Protein AF-A0A4V5SGZ1-F1 (afdb_monomer_lite)

pLDDT: mean 94.09, std 4.44, range [68.0, 98.25]

Organism: NCBI:txid1890302

Radius of gyration: 19.14 Å; chains: 1; bounding box: 45×40×47 Å

Sequence (211 aa):
MLDFKQLDACLKDKRFIDGLQEINNEISYIKEKNTLSYLKNWLASVPSHKEFDILIRLTDEGLMHQYSSFLIRYAYKKFPNMRTLSLYCDELIDERKILEVEQLLKDSLEEVSKEEIEADLLAKTYFTLVRCLLEMKRNEEALIYMQKAEEYSSRAVFDKWGYVYMHTGEWEKAEEQFIAGMQHKDCEELSTYLLSQLYANQGEQKRALQL

Structure (mmCIF, N/CA/C/O backbone):
data_AF-A0A4V5SGZ1-F1
#
_entry.id   AF-A0A4V5SGZ1-F1
#
loop_
_atom_site.group_PDB
_atom_site.id
_atom_site.type_symbol
_atom_site.label_atom_id
_atom_site.label_alt_id
_atom_site.label_comp_id
_atom_site.label_asym_id
_atom_site.label_entity_id
_atom_site.label_seq_id
_atom_site.pdbx_PDB_ins_code
_atom_site.Cartn_x
_atom_site.Cartn_y
_atom_site.Cartn_z
_atom_site.occupancy
_atom_site.B_iso_or_equiv
_atom_site.auth_seq_id
_atom_site.auth_comp_id
_atom_site.auth_asym_id
_atom_site.auth_atom_id
_atom_site.pdbx_PDB_model_num
ATOM 1 N N . MET A 1 1 ? 9.419 -1.366 -26.287 1.00 75.06 1 MET A N 1
ATOM 2 C CA . MET A 1 1 ? 9.373 -0.129 -25.479 1.00 75.06 1 MET A CA 1
ATOM 3 C C . MET A 1 1 ? 7.915 0.180 -25.272 1.00 75.06 1 MET A C 1
ATOM 5 O O . MET A 1 1 ? 7.195 0.318 -26.253 1.00 75.06 1 MET A O 1
ATOM 9 N N . LEU A 1 2 ? 7.499 0.182 -24.013 1.00 90.75 2 LEU A N 1
ATOM 10 C CA . LEU A 1 2 ? 6.098 0.236 -23.626 1.00 90.75 2 LEU A CA 1
ATOM 11 C C . LEU A 1 2 ? 5.460 1.574 -24.010 1.00 90.75 2 LEU A C 1
ATOM 13 O O . LEU A 1 2 ? 6.061 2.632 -23.813 1.00 90.75 2 LEU A O 1
ATOM 17 N N . ASP A 1 3 ? 4.226 1.522 -24.508 1.00 94.81 3 ASP A N 1
ATOM 18 C CA . ASP A 1 3 ? 3.383 2.708 -24.621 1.00 94.81 3 ASP A CA 1
ATOM 19 C C . ASP A 1 3 ? 2.704 2.975 -23.271 1.00 94.81 3 ASP A C 1
ATOM 21 O O . ASP A 1 3 ? 1.662 2.410 -22.936 1.00 94.81 3 ASP A O 1
ATOM 25 N N . PHE A 1 4 ? 3.301 3.862 -22.477 1.00 96.31 4 PHE A N 1
ATOM 26 C CA . PHE A 1 4 ? 2.776 4.206 -21.156 1.00 96.31 4 PHE A CA 1
ATOM 27 C C . PHE A 1 4 ? 1.390 4.858 -21.191 1.00 96.31 4 PHE A C 1
ATOM 29 O O . PHE A 1 4 ? 0.655 4.736 -20.214 1.00 96.31 4 PHE A O 1
ATOM 36 N N . LYS A 1 5 ? 0.987 5.501 -22.298 1.00 96.06 5 LYS A N 1
ATOM 37 C CA . LYS A 1 5 ? -0.375 6.047 -22.417 1.00 96.06 5 LYS A CA 1
ATOM 38 C C . LYS A 1 5 ? -1.395 4.924 -22.545 1.00 96.06 5 LYS A C 1
ATOM 40 O O . LYS A 1 5 ? -2.459 4.992 -21.934 1.00 96.06 5 LYS A O 1
ATOM 45 N N . GLN A 1 6 ? -1.060 3.890 -23.314 1.00 96.50 6 GLN A N 1
ATOM 46 C CA . GLN A 1 6 ? -1.892 2.697 -23.431 1.00 96.50 6 GLN A CA 1
ATOM 47 C C . GLN A 1 6 ? -1.986 1.956 -22.091 1.00 96.50 6 GLN A C 1
ATOM 49 O O . GLN A 1 6 ? -3.082 1.572 -21.685 1.00 96.50 6 GLN A O 1
ATOM 54 N N . LEU A 1 7 ? -0.865 1.791 -21.382 1.00 97.12 7 LEU A N 1
ATOM 55 C CA . LEU A 1 7 ? -0.848 1.133 -20.071 1.00 97.12 7 LEU A CA 1
ATOM 56 C C . LEU A 1 7 ? -1.666 1.898 -19.019 1.00 97.12 7 LEU A C 1
ATOM 58 O O . LEU A 1 7 ? -2.433 1.289 -18.274 1.00 97.12 7 LEU A O 1
ATOM 62 N N . ASP A 1 8 ? -1.562 3.229 -18.990 1.00 96.81 8 ASP A N 1
ATOM 63 C CA . ASP A 1 8 ? -2.373 4.075 -18.106 1.00 96.81 8 ASP A CA 1
ATOM 64 C C . ASP A 1 8 ? -3.875 3.962 -18.419 1.00 96.81 8 ASP A C 1
ATOM 66 O O . ASP A 1 8 ? -4.700 3.872 -17.508 1.00 96.81 8 ASP A O 1
ATOM 70 N N . ALA A 1 9 ? -4.247 3.897 -19.703 1.00 96.62 9 ALA A N 1
ATOM 71 C CA . ALA A 1 9 ? -5.632 3.656 -20.104 1.00 96.62 9 ALA A CA 1
ATOM 72 C C . ALA A 1 9 ? -6.136 2.283 -19.626 1.00 96.62 9 ALA A C 1
ATOM 74 O O . ALA A 1 9 ? -7.254 2.183 -19.127 1.00 96.62 9 ALA A O 1
ATOM 75 N N . CYS A 1 10 ? -5.301 1.240 -19.696 1.00 96.31 10 CYS A N 1
ATOM 76 C CA . CYS A 1 10 ? -5.658 -0.085 -19.184 1.00 96.31 10 CYS A CA 1
ATOM 77 C C . CYS A 1 10 ? -5.964 -0.054 -17.678 1.00 96.31 10 CYS A C 1
ATOM 79 O O . CYS A 1 10 ? -6.950 -0.650 -17.250 1.00 96.31 10 CYS A O 1
ATOM 81 N N . LEU A 1 11 ? -5.179 0.684 -16.883 1.00 94.38 11 LEU A N 1
ATOM 82 C CA . LEU A 1 11 ? -5.444 0.873 -15.452 1.00 94.38 11 LEU A CA 1
ATOM 83 C C . LEU A 1 11 ? -6.759 1.619 -15.196 1.00 94.38 11 LEU A C 1
ATOM 85 O O . LEU A 1 11 ? -7.546 1.207 -14.345 1.00 94.38 11 LEU A O 1
ATOM 89 N N . LYS A 1 12 ? -6.999 2.720 -15.917 1.00 94.38 12 LYS A N 1
ATOM 90 C CA . LYS A 1 12 ? -8.203 3.554 -15.749 1.00 94.38 12 LYS A CA 1
ATOM 91 C C . LYS A 1 12 ? -9.483 2.809 -16.117 1.00 94.38 12 LYS A C 1
ATOM 93 O O . LYS A 1 12 ? -10.476 2.920 -15.403 1.00 94.38 12 LYS A O 1
ATOM 98 N N . ASP A 1 13 ? -9.427 2.010 -17.177 1.00 95.50 13 ASP A N 1
ATOM 99 C CA . ASP A 1 13 ? -10.567 1.247 -17.687 1.00 95.50 13 ASP A CA 1
ATOM 100 C C . ASP A 1 13 ? -10.727 -0.124 -17.002 1.00 95.50 13 ASP A C 1
ATOM 102 O O . ASP A 1 13 ? -11.579 -0.914 -17.409 1.00 95.50 13 ASP A O 1
ATOM 106 N N . LYS A 1 14 ? -9.895 -0.444 -15.995 1.00 93.06 14 LYS A N 1
ATOM 107 C CA . LYS A 1 14 ? -9.820 -1.766 -15.340 1.00 93.06 14 LYS A CA 1
ATOM 108 C C . LYS A 1 14 ? -9.574 -2.929 -16.320 1.00 93.06 14 LYS A C 1
ATOM 110 O O . LYS A 1 14 ? -9.937 -4.075 -16.059 1.00 93.06 14 LYS A O 1
ATOM 115 N N . ARG A 1 15 ? -8.916 -2.658 -17.451 1.00 95.19 15 ARG A N 1
ATOM 116 C CA . ARG A 1 15 ? -8.491 -3.651 -18.454 1.00 95.19 15 ARG A CA 1
ATOM 117 C C . ARG A 1 15 ? -7.125 -4.228 -18.086 1.00 95.19 15 ARG A C 1
ATOM 119 O O . ARG A 1 15 ? -6.160 -4.130 -18.841 1.00 95.19 15 ARG A O 1
ATOM 126 N N . PHE A 1 16 ? -7.032 -4.810 -16.891 1.00 94.62 16 PHE A N 1
ATOM 127 C CA . PHE A 1 16 ? -5.758 -5.271 -16.330 1.00 94.62 16 PHE A CA 1
ATOM 128 C C . PHE A 1 16 ? -5.109 -6.380 -17.162 1.00 94.62 16 PHE A C 1
ATOM 130 O O . PHE A 1 16 ? -3.893 -6.381 -17.312 1.00 94.62 16 PHE A O 1
ATOM 137 N N . ILE A 1 17 ? -5.906 -7.273 -17.760 1.00 95.06 17 ILE A N 1
ATOM 138 C CA . ILE A 1 17 ? -5.408 -8.363 -18.617 1.00 95.06 17 ILE A CA 1
ATOM 139 C C . ILE A 1 17 ? -4.627 -7.805 -19.816 1.00 95.06 17 ILE A C 1
ATOM 141 O O . ILE A 1 17 ? -3.514 -8.260 -20.073 1.00 95.06 17 ILE A O 1
ATOM 145 N N . ASP A 1 18 ? -5.167 -6.785 -20.492 1.00 95.75 18 ASP A N 1
ATOM 146 C CA . ASP A 1 18 ? -4.523 -6.145 -21.646 1.00 95.75 18 ASP A CA 1
ATOM 147 C C . ASP A 1 18 ? -3.176 -5.521 -21.239 1.00 95.75 18 ASP A C 1
ATOM 149 O O . ASP A 1 18 ? -2.145 -5.763 -21.866 1.00 95.75 18 ASP A O 1
ATOM 153 N N . GLY A 1 19 ? -3.163 -4.756 -20.140 1.00 95.81 19 GLY A N 1
ATOM 154 C CA . GLY A 1 19 ? -1.942 -4.128 -19.625 1.00 95.81 19 GLY A CA 1
ATOM 155 C C . GLY A 1 19 ? -0.890 -5.146 -19.169 1.00 95.81 19 GLY A C 1
ATOM 156 O O . GLY A 1 19 ? 0.303 -4.974 -19.427 1.00 95.81 19 GLY A O 1
ATOM 157 N N . LEU A 1 20 ? -1.323 -6.238 -18.535 1.00 96.12 20 LEU A N 1
ATOM 158 C CA . LEU A 1 20 ? -0.452 -7.328 -18.096 1.00 96.12 20 LEU A CA 1
ATOM 159 C C . LEU A 1 20 ? 0.144 -8.108 -19.265 1.00 96.12 20 LEU A C 1
ATOM 161 O O . LEU A 1 20 ? 1.282 -8.568 -19.167 1.00 96.12 20 LEU A O 1
ATOM 165 N N . GLN A 1 21 ? -0.586 -8.260 -20.369 1.00 96.75 21 GLN A N 1
ATOM 166 C CA . GLN A 1 21 ? -0.060 -8.908 -21.566 1.00 96.75 21 GLN A CA 1
ATOM 167 C C . GLN A 1 21 ? 1.134 -8.126 -22.129 1.00 96.75 21 GLN A C 1
ATOM 169 O O . GLN A 1 21 ? 2.182 -8.717 -22.392 1.00 96.75 21 GLN A O 1
ATOM 174 N N . GLU A 1 22 ? 1.024 -6.800 -22.228 1.00 96.19 22 GLU A N 1
ATOM 175 C CA . GLU A 1 22 ? 2.124 -5.939 -22.682 1.00 96.19 22 GLU A CA 1
ATOM 176 C C . GLU A 1 22 ? 3.336 -5.993 -21.741 1.00 96.19 22 GLU A C 1
ATOM 178 O O . GLU A 1 22 ? 4.477 -6.140 -22.191 1.00 96.19 22 GLU A O 1
ATOM 183 N N . ILE A 1 23 ? 3.105 -5.958 -20.424 1.00 95.88 23 ILE A N 1
ATOM 184 C CA . ILE A 1 23 ? 4.179 -6.108 -19.432 1.00 95.88 23 ILE A CA 1
ATOM 185 C C . ILE A 1 23 ? 4.873 -7.464 -19.570 1.00 95.88 23 ILE A C 1
ATOM 187 O O . ILE A 1 23 ? 6.103 -7.526 -19.578 1.00 95.88 23 ILE A O 1
ATOM 191 N N . ASN A 1 24 ? 4.118 -8.553 -19.710 1.00 95.69 24 ASN A N 1
ATOM 192 C CA . ASN A 1 24 ? 4.689 -9.892 -19.842 1.00 95.69 24 ASN A CA 1
ATOM 193 C C . ASN A 1 24 ? 5.482 -10.068 -21.141 1.00 95.69 24 ASN A C 1
ATOM 195 O O . ASN A 1 24 ? 6.528 -10.727 -21.129 1.00 95.69 24 ASN A O 1
ATOM 199 N N . ASN A 1 25 ? 5.040 -9.452 -22.239 1.00 95.44 25 ASN A N 1
ATOM 200 C CA . ASN A 1 25 ? 5.788 -9.425 -23.494 1.00 95.44 25 ASN A CA 1
ATOM 201 C C . ASN A 1 25 ? 7.136 -8.712 -23.316 1.00 95.44 25 ASN A C 1
ATOM 203 O O . ASN A 1 25 ? 8.179 -9.247 -23.695 1.00 95.44 25 ASN A O 1
ATOM 207 N N . GLU A 1 26 ? 7.142 -7.539 -22.679 1.00 95.00 26 GLU A N 1
ATOM 208 C CA . GLU A 1 26 ? 8.374 -6.781 -22.443 1.00 95.00 26 GLU A CA 1
ATOM 209 C C . GLU A 1 26 ? 9.303 -7.499 -21.443 1.00 95.00 26 GLU A C 1
ATOM 211 O O . GLU A 1 26 ? 10.512 -7.571 -21.672 1.00 95.00 26 GLU A O 1
ATOM 216 N N . ILE A 1 27 ? 8.764 -8.128 -20.390 1.00 94.56 27 ILE A N 1
ATOM 217 C CA . ILE A 1 27 ? 9.536 -8.984 -19.471 1.00 94.56 27 ILE A CA 1
ATOM 218 C C . ILE A 1 27 ? 10.174 -10.154 -20.226 1.00 94.56 27 ILE A C 1
ATOM 220 O O . ILE A 1 27 ? 11.346 -10.464 -19.998 1.00 94.56 27 ILE A O 1
ATOM 224 N N . SER A 1 28 ? 9.429 -10.806 -21.120 1.00 95.00 28 SER A N 1
ATOM 225 C CA . SER A 1 28 ? 9.939 -11.919 -21.929 1.00 95.00 28 SER A CA 1
ATOM 226 C C . SER A 1 28 ? 11.076 -11.454 -22.836 1.00 95.00 28 SER A C 1
ATOM 228 O O . SER A 1 28 ? 12.143 -12.063 -22.840 1.00 95.00 28 SER A O 1
ATOM 230 N N . TYR A 1 29 ? 10.919 -10.303 -23.491 1.00 94.12 29 TYR A N 1
ATOM 231 C CA . TYR A 1 29 ? 11.966 -9.709 -24.321 1.00 94.12 29 TYR A CA 1
ATOM 232 C C . TYR A 1 29 ? 13.230 -9.341 -23.522 1.00 94.12 29 TYR A C 1
ATOM 234 O O . TYR A 1 29 ? 14.352 -9.619 -23.952 1.00 94.12 29 TYR A O 1
ATOM 242 N N . ILE A 1 30 ? 13.081 -8.765 -22.323 1.00 93.56 30 ILE A N 1
ATOM 243 C CA . ILE A 1 30 ? 14.211 -8.494 -21.417 1.00 93.56 30 ILE A CA 1
ATOM 244 C C . ILE A 1 30 ? 14.932 -9.799 -21.048 1.00 93.56 30 ILE A C 1
ATOM 246 O O . ILE A 1 30 ? 16.166 -9.848 -21.071 1.00 93.56 30 ILE A O 1
ATOM 250 N N . LYS A 1 31 ? 14.178 -10.861 -20.734 1.00 93.44 31 LYS A N 1
ATOM 251 C CA . LYS A 1 31 ? 14.732 -12.184 -20.406 1.00 93.44 31 LYS A CA 1
ATOM 252 C C . LYS A 1 31 ? 15.476 -12.805 -21.584 1.00 93.44 31 LYS A C 1
ATOM 254 O O . LYS A 1 31 ? 16.540 -13.372 -21.368 1.00 93.44 31 LYS A O 1
ATOM 259 N N . GLU A 1 32 ? 14.983 -12.651 -22.810 1.00 94.81 32 GLU A N 1
ATOM 260 C CA . GLU A 1 32 ? 15.667 -13.119 -24.024 1.00 94.81 32 GLU A CA 1
ATOM 261 C C . GLU A 1 32 ? 17.005 -12.407 -24.253 1.00 94.81 32 GLU A C 1
ATOM 263 O O . GLU A 1 32 ? 17.985 -13.038 -24.648 1.00 94.81 32 GLU A O 1
ATOM 268 N N . LYS A 1 33 ? 17.086 -11.097 -23.973 1.00 93.06 33 LYS A N 1
ATOM 269 C CA . LYS A 1 33 ? 18.360 -10.359 -24.043 1.00 93.06 33 LYS A CA 1
ATOM 270 C C . LYS A 1 33 ? 19.354 -10.796 -22.973 1.00 93.06 33 LYS A C 1
ATOM 272 O O . LYS A 1 33 ? 20.553 -10.652 -23.198 1.00 93.06 33 LYS A O 1
ATOM 277 N N . ASN A 1 34 ? 18.863 -11.260 -21.823 1.00 89.75 34 ASN A N 1
ATOM 278 C CA . ASN A 1 34 ? 19.617 -11.848 -20.713 1.00 89.75 34 ASN A CA 1
ATOM 279 C C . ASN A 1 34 ? 20.908 -11.099 -20.320 1.00 89.75 34 ASN A C 1
ATOM 281 O O . ASN A 1 34 ? 21.937 -11.704 -20.020 1.00 89.75 34 ASN A O 1
ATOM 285 N N . THR A 1 35 ? 20.887 -9.763 -20.348 1.00 93.62 35 THR A N 1
ATOM 286 C CA . THR A 1 35 ? 22.042 -8.945 -19.959 1.00 93.62 35 THR A CA 1
ATOM 287 C C . THR A 1 35 ? 21.646 -7.856 -18.976 1.00 93.62 35 THR A C 1
ATOM 289 O O . THR A 1 35 ? 20.672 -7.124 -19.160 1.00 93.62 35 THR A O 1
ATOM 292 N N . LEU A 1 36 ? 22.461 -7.705 -17.930 1.00 91.00 36 LEU A N 1
ATOM 293 C CA . LEU A 1 36 ? 22.267 -6.671 -16.917 1.00 91.00 36 LEU A CA 1
ATOM 294 C C . LEU A 1 36 ? 22.358 -5.257 -17.512 1.00 91.00 36 LEU A C 1
ATOM 296 O O . LEU A 1 36 ? 21.661 -4.353 -17.058 1.00 91.00 36 LEU A O 1
ATOM 300 N N . SER A 1 37 ? 23.211 -5.053 -18.520 1.00 93.81 37 SER A N 1
ATOM 301 C CA . SER A 1 37 ? 23.339 -3.770 -19.222 1.00 93.81 37 SER A CA 1
ATOM 302 C C . SER A 1 37 ? 22.045 -3.386 -19.935 1.00 93.81 37 SER A C 1
ATOM 304 O O . SER A 1 37 ? 21.612 -2.242 -19.822 1.00 93.81 37 SER A O 1
ATOM 306 N N . TYR A 1 38 ? 21.395 -4.342 -20.606 1.00 94.00 38 TYR A N 1
ATOM 307 C CA . TYR A 1 38 ? 20.115 -4.105 -21.261 1.00 94.00 38 TYR A CA 1
ATOM 308 C C . TYR A 1 38 ? 19.033 -3.723 -20.248 1.00 94.00 38 TYR A C 1
ATOM 310 O O . TYR A 1 38 ? 18.398 -2.686 -20.414 1.00 94.00 38 TYR A O 1
ATOM 318 N N . LEU A 1 39 ? 18.891 -4.486 -19.156 1.00 93.88 39 LEU A N 1
ATOM 319 C CA . LEU A 1 39 ? 17.931 -4.169 -18.092 1.00 93.88 39 LEU A CA 1
ATOM 320 C C . LEU A 1 39 ? 18.173 -2.770 -17.501 1.00 93.88 39 LEU A C 1
ATOM 322 O O . LEU A 1 39 ? 17.232 -2.001 -17.324 1.00 93.88 39 LEU A O 1
ATOM 326 N N . LYS A 1 40 ? 19.433 -2.408 -17.229 1.00 94.06 40 LYS A N 1
ATOM 327 C CA . LYS A 1 40 ? 19.782 -1.072 -16.719 1.00 94.06 40 LYS A CA 1
ATOM 328 C C . LYS A 1 40 ? 19.392 0.035 -17.694 1.00 94.06 40 LYS A C 1
ATOM 330 O O . LYS A 1 40 ? 18.819 1.030 -17.262 1.00 94.06 40 LYS A O 1
ATOM 335 N N . ASN A 1 41 ? 19.676 -0.141 -18.983 1.00 94.56 41 ASN A N 1
ATOM 336 C CA . ASN A 1 41 ? 19.320 0.833 -20.014 1.00 94.56 41 ASN A CA 1
ATOM 337 C C . ASN A 1 41 ? 17.800 0.951 -20.172 1.00 94.56 41 ASN A C 1
ATOM 339 O O . ASN A 1 41 ? 17.281 2.056 -20.312 1.00 94.56 41 ASN A O 1
ATOM 343 N N . TRP A 1 42 ? 17.086 -0.171 -20.087 1.00 95.69 42 TRP A N 1
ATOM 344 C CA . TRP A 1 42 ? 15.630 -0.199 -20.119 1.00 95.69 42 TRP A CA 1
ATOM 345 C C . TRP A 1 42 ? 15.028 0.584 -18.946 1.00 95.69 42 TRP A C 1
ATOM 347 O O . TRP A 1 42 ? 14.258 1.517 -19.158 1.00 95.69 42 TRP A O 1
ATOM 357 N N . LEU A 1 43 ? 15.461 0.306 -17.713 1.00 95.50 43 LEU A N 1
ATOM 358 C CA . LEU A 1 43 ? 15.009 1.033 -16.520 1.00 95.50 43 LEU A CA 1
ATOM 359 C C . LEU A 1 43 ? 15.393 2.524 -16.565 1.00 95.50 43 LEU A C 1
ATOM 361 O O . LEU A 1 43 ? 14.641 3.402 -16.128 1.00 95.50 43 LEU A O 1
ATOM 365 N N . ALA A 1 44 ? 16.561 2.837 -17.129 1.00 94.44 44 ALA A N 1
ATOM 366 C CA . ALA A 1 44 ? 16.995 4.212 -17.342 1.00 94.44 44 ALA A CA 1
ATOM 367 C C . ALA A 1 44 ? 16.101 4.949 -18.354 1.00 94.44 44 ALA A C 1
ATOM 369 O O . ALA A 1 44 ? 15.883 6.148 -18.180 1.00 94.44 44 ALA A O 1
ATOM 370 N N . SER A 1 45 ? 15.535 4.243 -19.338 1.00 94.50 45 SER A N 1
ATOM 371 C CA . SER A 1 45 ? 14.649 4.820 -20.359 1.00 94.50 45 SER A CA 1
ATOM 372 C C . SER A 1 45 ? 13.250 5.192 -19.852 1.00 94.50 45 SER A C 1
ATOM 374 O O . SER A 1 45 ? 12.581 6.000 -20.489 1.00 94.50 45 SER A O 1
ATOM 376 N N . VAL A 1 46 ? 12.820 4.669 -18.695 1.00 96.31 46 VAL A N 1
ATOM 377 C CA . VAL A 1 46 ? 11.537 5.045 -18.073 1.00 96.31 46 VAL A CA 1
ATOM 378 C C . VAL A 1 46 ? 11.602 6.511 -17.609 1.00 96.31 46 VAL A C 1
ATOM 380 O O . VAL A 1 46 ? 12.477 6.840 -16.796 1.00 96.31 46 VAL A O 1
ATOM 383 N N . PRO A 1 47 ? 10.732 7.404 -18.114 1.00 93.12 47 PRO A N 1
ATOM 384 C CA . PRO A 1 47 ? 10.999 8.841 -18.091 1.00 93.12 47 PRO A CA 1
ATOM 385 C C . PRO A 1 47 ? 10.761 9.511 -16.733 1.00 93.12 47 PRO A C 1
ATOM 387 O O . PRO A 1 47 ? 11.499 10.433 -16.394 1.00 93.12 47 PRO A O 1
ATOM 390 N N . SER A 1 48 ? 9.783 9.066 -15.939 1.00 95.62 48 SER A N 1
ATOM 391 C CA . SER A 1 48 ? 9.485 9.681 -14.640 1.00 95.62 48 SER A CA 1
ATOM 392 C C . SER A 1 48 ? 8.970 8.676 -13.608 1.00 95.62 48 SER A C 1
ATOM 394 O O . SER A 1 48 ? 8.753 7.501 -13.914 1.00 95.62 48 SER A O 1
ATOM 396 N N . HIS A 1 49 ? 8.745 9.140 -12.371 1.00 94.94 49 HIS A N 1
ATOM 397 C CA . HIS A 1 49 ? 8.090 8.327 -11.344 1.00 94.94 49 HIS A CA 1
ATOM 398 C C . HIS A 1 49 ? 6.672 7.899 -11.757 1.00 94.94 49 HIS A C 1
ATOM 400 O O . HIS A 1 49 ? 6.211 6.861 -11.306 1.00 94.94 49 HIS A O 1
ATOM 406 N N . LYS A 1 50 ? 5.979 8.658 -12.624 1.00 95.50 50 LYS A N 1
ATOM 407 C CA . LYS A 1 50 ? 4.586 8.366 -13.003 1.00 95.50 50 LYS A CA 1
ATOM 408 C C . LYS A 1 50 ? 4.501 7.101 -13.844 1.00 95.50 50 LYS A C 1
ATOM 410 O O . LYS A 1 50 ? 3.616 6.280 -13.646 1.00 95.50 50 LYS A O 1
ATOM 415 N N . GLU A 1 51 ? 5.453 6.914 -14.749 1.00 97.00 51 GLU A N 1
ATOM 416 C CA . GLU A 1 51 ? 5.559 5.691 -15.533 1.00 97.00 51 GLU A CA 1
ATOM 417 C C . GLU A 1 51 ? 5.970 4.497 -14.669 1.00 97.00 51 GLU A C 1
ATOM 419 O O . GLU A 1 51 ? 5.459 3.401 -14.883 1.00 97.00 51 GLU A O 1
ATOM 424 N N . PHE A 1 52 ? 6.816 4.697 -13.652 1.00 97.44 52 PHE A N 1
ATOM 425 C CA . PHE A 1 52 ? 7.067 3.651 -12.656 1.00 97.44 52 PHE A CA 1
ATOM 426 C C . PHE A 1 52 ? 5.801 3.283 -11.878 1.00 97.44 52 PHE A C 1
ATOM 428 O O . PHE A 1 52 ? 5.524 2.097 -11.740 1.00 97.44 52 PHE A O 1
ATOM 435 N N . ASP A 1 53 ? 5.004 4.262 -11.448 1.00 95.69 53 ASP A N 1
ATOM 436 C CA . ASP A 1 53 ? 3.724 4.027 -10.772 1.00 95.69 53 ASP A CA 1
ATOM 437 C C . ASP A 1 53 ? 2.765 3.182 -11.626 1.00 95.69 53 ASP A C 1
ATOM 439 O O . ASP A 1 53 ? 2.086 2.305 -11.095 1.00 95.69 53 ASP A O 1
ATOM 443 N N . ILE A 1 54 ? 2.722 3.404 -12.945 1.00 97.19 54 ILE A N 1
ATOM 444 C CA . ILE A 1 54 ? 1.920 2.585 -13.871 1.00 97.19 54 ILE A CA 1
ATOM 445 C C . ILE A 1 54 ? 2.404 1.131 -13.863 1.00 97.19 54 ILE A C 1
ATOM 447 O O . ILE A 1 54 ? 1.590 0.214 -13.748 1.00 97.19 54 ILE A O 1
ATOM 451 N N . LEU A 1 55 ? 3.720 0.914 -13.975 1.00 97.62 55 LEU A N 1
ATOM 452 C CA . LEU A 1 55 ? 4.300 -0.432 -13.988 1.00 97.62 55 LEU A CA 1
ATOM 453 C C . LEU A 1 55 ? 4.051 -1.162 -12.671 1.00 97.62 55 LEU A C 1
ATOM 455 O O . LEU A 1 55 ? 3.590 -2.297 -12.702 1.00 97.62 55 LEU A O 1
ATOM 459 N N . ILE A 1 56 ? 4.320 -0.494 -11.546 1.00 97.25 56 ILE A N 1
ATOM 460 C CA . ILE A 1 56 ? 4.131 -1.015 -10.187 1.00 97.25 56 ILE A CA 1
ATOM 461 C C . ILE A 1 56 ? 2.679 -1.462 -10.009 1.00 97.25 56 ILE A C 1
ATOM 463 O O . ILE A 1 56 ? 2.432 -2.637 -9.749 1.00 97.25 56 ILE A O 1
ATOM 467 N N . ARG A 1 57 ? 1.717 -0.572 -10.291 1.00 96.31 57 ARG A N 1
ATOM 468 C CA . ARG A 1 57 ? 0.285 -0.874 -10.159 1.00 96.31 57 ARG A CA 1
ATOM 469 C C . ARG A 1 57 ? -0.145 -2.045 -11.029 1.00 96.31 57 ARG A C 1
ATOM 471 O O . ARG A 1 57 ? -0.825 -2.933 -10.540 1.00 96.31 57 ARG A O 1
ATOM 478 N N . LEU A 1 58 ? 0.250 -2.079 -12.302 1.00 97.06 58 LEU A N 1
ATOM 479 C CA . LEU A 1 58 ? -0.099 -3.212 -13.159 1.00 97.06 58 LEU A CA 1
ATOM 480 C C . LEU A 1 58 ? 0.519 -4.516 -12.642 1.00 97.06 58 LEU A C 1
ATOM 482 O O . LEU A 1 58 ? -0.156 -5.539 -12.646 1.00 97.06 58 LEU A O 1
ATOM 486 N N . THR A 1 59 ? 1.768 -4.500 -12.167 1.00 96.81 59 THR A N 1
ATOM 487 C CA . THR A 1 59 ? 2.372 -5.697 -11.568 1.00 96.81 59 THR A CA 1
ATOM 488 C C . THR A 1 59 ? 1.691 -6.117 -10.267 1.00 96.81 59 THR A C 1
ATOM 490 O O . THR A 1 59 ? 1.569 -7.317 -10.039 1.00 96.81 59 THR A O 1
ATOM 493 N N . ASP A 1 60 ? 1.200 -5.183 -9.452 1.00 94.75 60 ASP A N 1
ATOM 494 C CA . ASP A 1 60 ? 0.439 -5.491 -8.234 1.00 94.75 60 ASP A CA 1
ATOM 495 C C . ASP A 1 60 ? -0.907 -6.146 -8.564 1.00 94.75 60 ASP A C 1
ATOM 497 O O . ASP A 1 60 ? -1.224 -7.198 -8.012 1.00 94.75 60 ASP A O 1
ATOM 501 N N . GLU A 1 61 ? -1.648 -5.601 -9.536 1.00 94.50 61 GLU A N 1
ATOM 502 C CA . GLU A 1 61 ? -2.902 -6.191 -10.040 1.00 94.50 61 GLU A CA 1
ATOM 503 C C . GLU A 1 61 ? -2.678 -7.591 -10.639 1.00 94.50 61 GLU A C 1
ATOM 505 O O . GLU A 1 61 ? -3.534 -8.470 -10.560 1.00 94.50 61 GLU A O 1
ATOM 510 N N . GLY A 1 62 ? -1.500 -7.827 -11.223 1.00 95.00 62 GLY A N 1
ATOM 511 C CA . GLY A 1 62 ? -1.078 -9.141 -11.713 1.00 95.00 62 GLY A CA 1
ATOM 512 C C . GLY A 1 62 ? -0.542 -10.092 -10.645 1.00 95.00 62 GLY A C 1
ATOM 513 O O . GLY A 1 62 ? -0.084 -11.177 -11.004 1.00 95.00 62 GLY A O 1
ATOM 514 N N . LEU A 1 63 ? -0.535 -9.701 -9.365 1.00 95.06 63 LEU A N 1
ATOM 515 C CA . LEU A 1 63 ? 0.069 -10.454 -8.256 1.00 95.06 63 LEU A CA 1
ATOM 516 C C . LEU A 1 63 ? 1.561 -10.774 -8.484 1.00 95.06 63 LEU A C 1
ATOM 518 O O . LEU A 1 63 ? 2.104 -11.783 -8.029 1.00 95.06 63 LEU A O 1
ATOM 522 N N . MET A 1 64 ? 2.259 -9.898 -9.208 1.00 95.62 64 MET A N 1
ATOM 523 C CA . MET A 1 64 ? 3.664 -10.022 -9.595 1.00 95.62 64 MET A CA 1
ATOM 524 C C . MET A 1 64 ? 4.588 -9.314 -8.590 1.00 95.62 64 MET A C 1
ATOM 526 O O . MET A 1 64 ? 5.475 -8.549 -8.978 1.00 95.62 64 MET A O 1
ATOM 530 N N . HIS A 1 65 ? 4.414 -9.592 -7.293 1.00 92.31 65 HIS A N 1
ATOM 531 C CA . HIS A 1 65 ? 5.034 -8.843 -6.186 1.00 92.31 65 HIS A CA 1
ATOM 532 C C . HIS A 1 65 ? 6.560 -8.693 -6.290 1.00 92.31 65 HIS A C 1
ATOM 534 O O . HIS A 1 65 ? 7.102 -7.633 -5.999 1.00 92.31 65 HIS A O 1
ATOM 540 N N . GLN A 1 66 ? 7.277 -9.712 -6.778 1.00 93.94 66 GLN A N 1
ATOM 541 C CA . GLN A 1 66 ? 8.735 -9.624 -6.952 1.00 93.94 66 GLN A CA 1
ATOM 542 C C . GLN A 1 66 ? 9.153 -8.537 -7.956 1.00 93.94 66 GLN A C 1
ATOM 544 O O . GLN A 1 66 ? 10.172 -7.872 -7.758 1.00 93.94 66 GLN A O 1
ATOM 549 N N . TYR A 1 67 ? 8.377 -8.350 -9.028 1.00 95.75 67 TYR A N 1
ATOM 550 C CA . TYR A 1 67 ? 8.639 -7.309 -10.021 1.00 95.75 67 TYR A CA 1
ATOM 551 C C . TYR A 1 67 ? 8.249 -5.938 -9.477 1.00 95.75 67 TYR A C 1
ATOM 553 O O . TYR A 1 67 ? 9.043 -5.009 -9.605 1.00 95.75 67 TYR A O 1
ATOM 561 N N . SER A 1 68 ? 7.091 -5.836 -8.821 1.00 96.50 68 SER A N 1
ATOM 562 C CA . SER A 1 68 ? 6.638 -4.600 -8.172 1.00 96.50 68 SER A CA 1
ATOM 563 C C . SER A 1 68 ? 7.669 -4.086 -7.161 1.00 96.50 68 SER A C 1
ATOM 565 O O . SER A 1 68 ? 8.220 -2.999 -7.326 1.00 96.50 68 SER A O 1
ATOM 567 N N . SER A 1 69 ? 8.083 -4.944 -6.226 1.00 95.88 69 SER A N 1
ATOM 568 C CA . SER A 1 69 ? 9.125 -4.673 -5.230 1.00 95.88 69 SER A CA 1
ATOM 569 C C . SER A 1 69 ? 10.446 -4.205 -5.858 1.00 95.88 69 SER A C 1
ATOM 571 O O . SER A 1 69 ? 11.096 -3.253 -5.413 1.00 95.88 69 SER A O 1
ATOM 573 N N . PHE A 1 70 ? 10.877 -4.857 -6.944 1.00 96.00 70 PHE A N 1
ATOM 574 C CA . PHE A 1 70 ? 12.068 -4.444 -7.687 1.00 96.00 70 PHE A CA 1
ATOM 575 C C . PHE A 1 70 ? 11.917 -3.051 -8.315 1.00 96.00 70 PHE A C 1
ATOM 577 O O . PHE A 1 70 ? 12.839 -2.234 -8.220 1.00 96.00 70 PHE A O 1
ATOM 584 N N . LEU A 1 71 ? 10.765 -2.773 -8.928 1.00 97.50 71 LEU A N 1
ATOM 585 C CA . LEU A 1 71 ? 10.460 -1.484 -9.542 1.00 97.50 71 LEU A CA 1
ATOM 586 C C . LEU A 1 71 ? 10.382 -0.368 -8.498 1.00 97.50 71 LEU A C 1
ATOM 588 O O . LEU A 1 71 ? 10.973 0.682 -8.731 1.00 97.50 71 LEU A O 1
ATOM 592 N N . ILE A 1 72 ? 9.753 -0.602 -7.343 1.00 97.69 72 ILE A N 1
ATOM 593 C CA . ILE A 1 72 ? 9.661 0.358 -6.231 1.00 97.69 72 ILE A CA 1
ATOM 594 C C . ILE A 1 72 ? 11.057 0.782 -5.763 1.00 97.69 72 ILE A C 1
ATOM 596 O O . ILE A 1 72 ? 11.372 1.976 -5.741 1.00 97.69 72 ILE A O 1
ATOM 600 N N . ARG A 1 73 ? 11.938 -0.185 -5.468 1.00 96.19 73 ARG A N 1
ATOM 601 C CA . ARG A 1 73 ? 13.321 0.100 -5.038 1.00 96.19 73 ARG A CA 1
ATOM 602 C C . ARG A 1 73 ? 14.093 0.908 -6.079 1.00 96.19 73 ARG A C 1
ATOM 604 O O . ARG A 1 73 ? 14.846 1.820 -5.735 1.00 96.19 73 ARG A O 1
ATOM 611 N N . TYR A 1 74 ? 13.924 0.579 -7.360 1.00 97.12 74 TYR A N 1
ATOM 612 C CA . TYR A 1 74 ? 14.584 1.314 -8.433 1.00 97.12 74 TYR A CA 1
ATOM 613 C C . TYR A 1 74 ? 14.007 2.728 -8.603 1.00 97.12 74 TYR A C 1
ATOM 615 O O . TYR A 1 74 ? 14.769 3.683 -8.763 1.00 97.12 74 TYR A O 1
ATOM 623 N N . ALA A 1 75 ? 12.681 2.871 -8.543 1.00 97.44 75 ALA A N 1
ATOM 624 C CA . ALA A 1 75 ? 11.979 4.139 -8.691 1.00 97.44 75 ALA A CA 1
ATOM 625 C C . ALA A 1 75 ? 12.381 5.130 -7.596 1.00 97.44 75 ALA A C 1
ATOM 627 O O . ALA A 1 75 ? 12.758 6.252 -7.925 1.00 97.44 75 ALA A O 1
ATOM 628 N N . TYR A 1 76 ? 12.403 4.701 -6.329 1.00 96.56 76 TYR A N 1
ATOM 629 C CA . TYR A 1 76 ? 12.852 5.536 -5.211 1.00 96.56 76 TYR A CA 1
ATOM 630 C C . TYR A 1 76 ? 14.302 5.995 -5.378 1.00 96.56 76 TYR A C 1
ATOM 632 O O . TYR A 1 76 ? 14.604 7.179 -5.250 1.00 96.56 76 TYR A O 1
ATOM 640 N N . LYS A 1 77 ? 15.198 5.083 -5.774 1.00 95.94 77 LYS A N 1
ATOM 641 C CA . LYS A 1 77 ? 16.603 5.425 -6.026 1.00 95.94 77 LYS A CA 1
ATOM 642 C C . LYS A 1 77 ? 16.780 6.444 -7.158 1.00 95.94 77 LYS A C 1
ATOM 644 O O . LYS A 1 77 ? 17.694 7.263 -7.099 1.00 95.94 77 LYS A O 1
ATOM 649 N N . LYS A 1 78 ? 15.975 6.353 -8.222 1.00 96.00 78 LYS A N 1
ATOM 650 C CA . LYS A 1 78 ? 16.098 7.214 -9.411 1.00 96.00 78 LYS A CA 1
ATOM 651 C C . LYS A 1 78 ? 15.388 8.556 -9.241 1.00 96.00 78 LYS A C 1
ATOM 653 O O . LYS A 1 78 ? 15.873 9.563 -9.746 1.00 96.00 78 LYS A O 1
ATOM 658 N N . PHE A 1 79 ? 14.248 8.561 -8.562 1.00 94.94 79 PHE A N 1
ATOM 659 C CA . PHE A 1 79 ? 13.366 9.713 -8.433 1.00 94.94 79 PHE A CA 1
ATOM 660 C C . PHE A 1 79 ? 12.980 9.931 -6.965 1.00 94.94 79 PHE A C 1
ATOM 662 O O . PHE A 1 79 ? 11.802 9.794 -6.649 1.00 94.94 79 PHE A O 1
ATOM 669 N N . PRO A 1 80 ? 13.921 10.280 -6.070 1.00 91.94 80 PRO A N 1
ATOM 670 C CA . PRO A 1 80 ? 13.625 10.438 -4.649 1.00 91.94 80 PRO A CA 1
ATOM 671 C C . PRO A 1 80 ? 12.613 11.571 -4.435 1.00 91.94 80 PRO A C 1
ATOM 673 O O . PRO A 1 80 ? 12.888 12.738 -4.700 1.00 91.94 80 PRO A O 1
ATOM 676 N N . ASN A 1 81 ? 11.408 11.204 -4.012 1.00 89.44 81 ASN A N 1
ATOM 677 C CA . ASN A 1 81 ? 10.320 12.109 -3.645 1.00 89.44 81 ASN A CA 1
ATOM 678 C C . ASN A 1 81 ? 9.330 11.381 -2.722 1.00 89.44 81 ASN A C 1
ATOM 680 O O . ASN A 1 81 ? 9.339 10.148 -2.663 1.00 89.44 81 ASN A O 1
ATOM 684 N N . MET A 1 82 ? 8.428 12.125 -2.075 1.00 89.69 82 MET A N 1
ATOM 685 C CA . MET A 1 82 ? 7.450 11.578 -1.120 1.00 89.69 82 MET A CA 1
ATOM 686 C C . MET A 1 82 ? 6.611 10.419 -1.673 1.00 89.69 82 MET A C 1
ATOM 688 O O . MET A 1 82 ? 6.324 9.463 -0.954 1.00 89.69 82 MET A O 1
ATOM 692 N N . ARG A 1 83 ? 6.254 10.451 -2.963 1.00 90.25 83 ARG A N 1
ATOM 693 C CA . ARG A 1 83 ? 5.468 9.388 -3.598 1.00 90.25 83 ARG A CA 1
ATOM 694 C C . ARG A 1 83 ? 6.250 8.081 -3.661 1.00 90.25 83 ARG A C 1
ATOM 696 O O . ARG A 1 83 ? 5.757 7.049 -3.213 1.00 90.25 83 ARG A O 1
ATOM 703 N N . THR A 1 84 ? 7.472 8.135 -4.178 1.00 93.88 84 THR A N 1
ATOM 704 C CA . THR A 1 84 ? 8.348 6.956 -4.267 1.00 93.88 84 THR A CA 1
ATOM 705 C C . THR A 1 84 ? 8.853 6.486 -2.903 1.00 93.88 84 THR A C 1
ATOM 707 O O . THR A 1 84 ? 9.014 5.286 -2.704 1.00 93.88 84 THR A O 1
ATOM 710 N N . LEU A 1 85 ? 9.047 7.411 -1.955 1.00 94.06 85 LEU A N 1
ATOM 711 C CA . LEU A 1 85 ? 9.411 7.101 -0.577 1.00 94.06 85 LEU A CA 1
ATOM 712 C C . LEU A 1 85 ? 8.304 6.304 0.106 1.00 94.06 85 LEU A C 1
ATOM 714 O O . LEU A 1 85 ? 8.590 5.264 0.677 1.00 94.06 85 LEU A O 1
ATOM 718 N N . SER A 1 86 ? 7.045 6.749 0.007 1.00 91.44 86 SER A N 1
ATOM 719 C CA . SER A 1 86 ? 5.91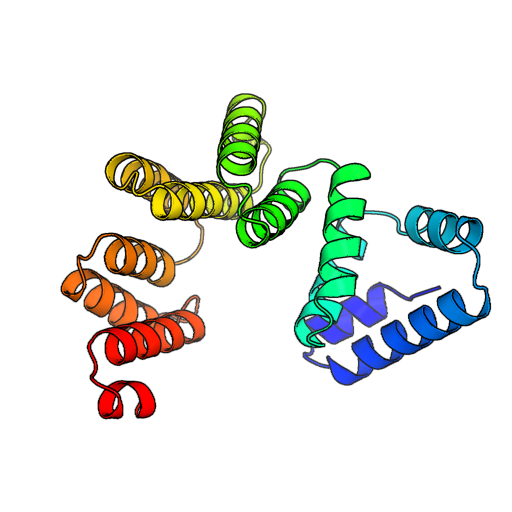1 6.037 0.608 1.00 91.44 86 SER A CA 1
ATOM 720 C C . SER A 1 86 ? 5.840 4.583 0.132 1.00 91.44 86 SER A C 1
ATOM 722 O O . SER A 1 86 ? 5.705 3.691 0.961 1.00 91.44 86 SER A O 1
ATOM 724 N N . LEU A 1 87 ? 6.003 4.336 -1.174 1.00 93.19 87 LEU A N 1
ATOM 725 C CA . LEU A 1 87 ? 6.039 2.974 -1.723 1.00 93.19 87 LEU A CA 1
ATOM 726 C C . LEU A 1 87 ? 7.246 2.177 -1.209 1.00 93.19 87 LEU A C 1
ATOM 728 O O . LEU A 1 87 ? 7.114 1.014 -0.848 1.00 93.19 87 LEU A O 1
ATOM 732 N N . TYR A 1 88 ? 8.427 2.795 -1.150 1.00 96.12 88 TYR A N 1
ATOM 733 C CA . TYR A 1 88 ? 9.622 2.137 -0.622 1.00 96.12 88 TYR A CA 1
ATOM 734 C C . TYR A 1 88 ? 9.491 1.793 0.868 1.00 96.12 88 TYR A C 1
ATOM 736 O O . TYR A 1 88 ? 9.944 0.738 1.301 1.00 96.12 88 TYR A O 1
ATOM 744 N N . CYS A 1 89 ? 8.833 2.646 1.650 1.00 95.25 89 CYS A N 1
ATOM 745 C CA . CYS A 1 89 ? 8.536 2.378 3.049 1.00 95.25 89 CYS A CA 1
ATOM 746 C C . CYS A 1 89 ? 7.560 1.209 3.220 1.00 95.25 89 CYS A C 1
ATOM 748 O O . CYS A 1 89 ? 7.770 0.414 4.130 1.00 95.25 89 CYS A O 1
ATOM 750 N N . ASP A 1 90 ? 6.549 1.070 2.353 1.00 90.62 90 ASP A N 1
ATOM 751 C CA . ASP A 1 90 ? 5.657 -0.099 2.356 1.00 90.62 90 ASP A CA 1
ATOM 752 C C . ASP A 1 90 ? 6.468 -1.405 2.181 1.00 90.62 90 ASP A C 1
ATOM 754 O O . ASP A 1 90 ? 6.334 -2.326 2.985 1.00 90.62 90 ASP A O 1
ATOM 758 N N . GLU A 1 91 ? 7.415 -1.438 1.236 1.00 93.38 91 GLU A N 1
ATOM 759 C CA . GLU A 1 91 ? 8.314 -2.589 1.030 1.00 93.38 91 GLU A CA 1
ATOM 760 C C . GLU A 1 91 ? 9.209 -2.882 2.241 1.00 93.38 91 GLU A C 1
ATOM 762 O O . GLU A 1 91 ? 9.407 -4.031 2.636 1.00 93.38 91 GLU A O 1
ATOM 767 N N . LEU A 1 92 ? 9.774 -1.842 2.856 1.00 94.38 92 LEU A N 1
ATOM 768 C CA . LEU A 1 92 ? 10.612 -2.006 4.042 1.00 94.38 92 LEU A CA 1
ATOM 769 C C . LEU A 1 92 ? 9.809 -2.500 5.256 1.00 94.38 92 LEU A C 1
ATOM 771 O O . LEU A 1 92 ? 10.357 -3.242 6.078 1.00 94.38 92 LEU A O 1
ATOM 775 N N . ILE A 1 93 ? 8.532 -2.115 5.378 1.00 90.75 93 ILE A N 1
ATOM 776 C CA . ILE A 1 93 ? 7.629 -2.647 6.407 1.00 90.75 93 ILE A CA 1
ATOM 777 C C . ILE A 1 93 ? 7.449 -4.154 6.207 1.00 90.75 93 ILE A C 1
ATOM 779 O O . ILE A 1 93 ? 7.620 -4.911 7.166 1.00 90.75 93 ILE A O 1
ATOM 783 N N . ASP A 1 94 ? 7.208 -4.597 4.973 1.00 88.00 94 ASP A N 1
ATOM 784 C CA . ASP A 1 94 ? 7.076 -6.020 4.638 1.00 88.00 94 ASP A CA 1
ATOM 785 C C . ASP A 1 94 ? 8.380 -6.801 4.903 1.00 88.00 94 ASP A C 1
ATOM 787 O O . ASP A 1 94 ? 8.358 -7.937 5.387 1.00 88.00 94 ASP A O 1
ATOM 791 N N . GLU A 1 95 ? 9.540 -6.166 4.699 1.00 91.50 95 GLU A N 1
ATOM 792 C CA . GLU A 1 95 ? 10.865 -6.692 5.067 1.00 91.50 95 GLU A CA 1
ATOM 793 C C . GLU A 1 95 ? 11.171 -6.617 6.585 1.00 91.50 95 GLU A C 1
ATOM 795 O O . GLU A 1 95 ? 12.266 -6.990 7.017 1.00 91.50 95 GLU A O 1
ATOM 800 N N . ARG A 1 96 ? 10.221 -6.161 7.417 1.00 92.19 96 ARG A N 1
ATOM 801 C CA . ARG A 1 96 ? 10.349 -5.942 8.874 1.00 92.19 96 ARG A CA 1
ATOM 802 C C . ARG A 1 96 ? 11.434 -4.937 9.281 1.00 92.19 96 ARG A C 1
ATOM 804 O O . ARG A 1 96 ? 11.896 -4.944 10.424 1.00 92.19 96 ARG A O 1
ATOM 811 N N . LYS A 1 97 ? 11.815 -4.019 8.395 1.00 95.38 97 LYS A N 1
ATOM 812 C CA . LYS A 1 97 ? 12.794 -2.947 8.653 1.00 95.38 97 LYS A CA 1
ATOM 813 C C . LYS A 1 97 ? 12.128 -1.699 9.240 1.00 95.38 97 LYS A C 1
ATOM 815 O O . LYS A 1 97 ? 12.334 -0.579 8.785 1.00 95.38 97 LYS A O 1
ATOM 820 N N . ILE A 1 98 ? 11.327 -1.900 10.285 1.00 94.81 98 ILE A N 1
ATOM 821 C CA . ILE A 1 98 ? 10.416 -0.883 10.833 1.00 94.81 98 ILE A CA 1
ATOM 822 C C . ILE A 1 98 ? 11.161 0.367 11.340 1.00 94.81 98 ILE A C 1
ATOM 824 O O . ILE A 1 98 ? 10.738 1.487 11.078 1.00 94.81 98 ILE A O 1
ATOM 828 N N . LEU A 1 99 ? 12.319 0.195 11.987 1.00 94.88 99 LEU A N 1
ATOM 829 C CA . LEU A 1 99 ? 13.127 1.318 12.490 1.00 94.88 99 LEU A CA 1
ATOM 830 C C . LEU A 1 99 ? 13.709 2.190 11.366 1.00 94.88 99 LEU A C 1
ATOM 832 O O . LEU A 1 99 ? 13.766 3.408 11.499 1.00 94.88 99 LEU A O 1
ATOM 836 N N . GLU A 1 100 ? 14.123 1.574 10.254 1.00 96.00 100 GLU A N 1
ATOM 837 C CA . GLU A 1 100 ? 14.616 2.303 9.078 1.00 96.00 100 GLU A CA 1
ATOM 838 C C . GLU A 1 100 ? 13.489 3.136 8.459 1.00 96.00 100 GLU A C 1
ATOM 840 O O . GLU A 1 100 ? 13.689 4.297 8.113 1.00 96.00 100 GLU A O 1
ATOM 845 N N . VAL A 1 101 ? 12.282 2.565 8.391 1.00 95.69 101 VAL A N 1
ATOM 846 C CA . VAL A 1 101 ? 11.086 3.253 7.891 1.00 95.69 101 VAL A CA 1
ATOM 847 C C . VAL A 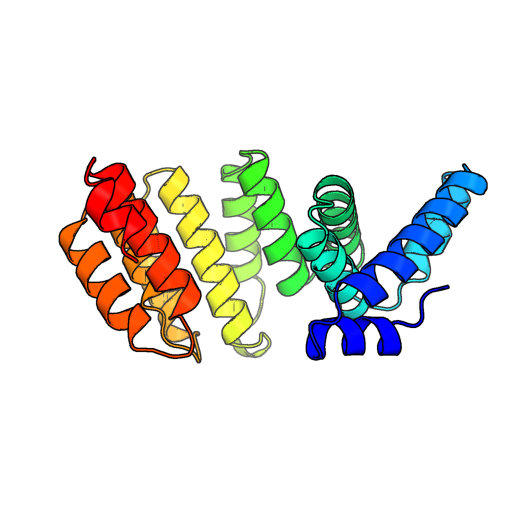1 101 ? 10.724 4.451 8.754 1.00 95.69 101 VAL A C 1
ATOM 849 O O . VAL A 1 101 ? 10.480 5.525 8.212 1.00 95.69 101 VAL A O 1
ATOM 852 N N . GLU A 1 102 ? 10.686 4.287 10.080 1.00 95.69 102 GLU A N 1
ATOM 853 C CA . GLU A 1 102 ? 10.397 5.401 10.988 1.00 95.69 102 GLU A CA 1
ATOM 854 C C . GLU A 1 102 ? 11.366 6.562 10.758 1.00 95.69 102 GLU A C 1
ATOM 856 O O . GLU A 1 102 ? 10.920 7.698 10.595 1.00 95.69 102 GLU A O 1
ATOM 861 N N . GLN A 1 103 ? 12.667 6.265 10.719 1.00 95.38 103 GLN A N 1
ATOM 862 C CA . GLN A 1 103 ? 13.706 7.271 10.538 1.00 95.38 103 GLN A CA 1
ATOM 863 C C . GLN A 1 103 ? 13.536 7.998 9.200 1.00 95.38 103 GLN A C 1
ATOM 865 O O . GLN A 1 103 ? 13.405 9.218 9.181 1.00 95.38 103 GLN A O 1
ATOM 870 N N . LEU A 1 104 ? 13.429 7.250 8.096 1.00 94.88 104 LEU A N 1
ATOM 871 C CA . LEU A 1 104 ? 13.263 7.816 6.755 1.00 94.88 104 LEU A CA 1
ATOM 872 C C . LEU A 1 104 ? 12.027 8.715 6.642 1.00 94.88 104 LEU A C 1
ATOM 874 O O . LEU A 1 104 ? 12.092 9.786 6.035 1.00 94.88 104 LEU A O 1
ATOM 878 N N . LEU A 1 105 ? 10.896 8.283 7.209 1.00 94.12 105 LEU A N 1
ATOM 879 C CA . LEU A 1 105 ? 9.651 9.045 7.164 1.00 94.12 105 LEU A CA 1
ATOM 880 C C . LEU A 1 105 ? 9.737 10.317 8.005 1.00 94.12 105 LEU A C 1
ATOM 882 O O . LEU A 1 105 ? 9.294 11.365 7.539 1.00 94.12 105 LEU A O 1
ATOM 886 N N . LYS A 1 106 ? 10.295 10.246 9.219 1.00 93.19 106 LYS A N 1
ATOM 887 C CA . LYS A 1 106 ? 10.442 11.419 10.090 1.00 93.19 106 LYS A CA 1
ATOM 888 C C . LYS A 1 106 ? 11.388 12.448 9.484 1.00 93.19 106 LYS A C 1
ATOM 890 O O . LYS A 1 106 ? 10.978 13.596 9.355 1.00 93.19 106 LYS A O 1
ATOM 895 N N . ASP A 1 107 ? 12.560 12.020 9.017 1.00 92.31 107 ASP A N 1
ATOM 896 C CA . ASP A 1 107 ? 13.535 12.907 8.372 1.00 92.31 107 ASP A CA 1
ATOM 897 C C . ASP A 1 107 ? 12.904 13.613 7.167 1.00 92.31 107 ASP A C 1
ATOM 899 O O . ASP A 1 107 ? 12.914 14.838 7.064 1.00 92.31 107 ASP A O 1
ATOM 903 N N . SER A 1 108 ? 12.225 12.855 6.303 1.00 90.06 108 SER A N 1
ATOM 904 C CA . SER A 1 108 ? 11.580 13.424 5.115 1.00 90.06 108 SER A CA 1
ATOM 905 C C . SER A 1 108 ? 10.445 14.397 5.461 1.00 90.06 108 SER A C 1
ATOM 907 O O . SER A 1 108 ? 10.225 15.374 4.749 1.00 90.06 108 SER A O 1
ATOM 909 N N . LEU A 1 109 ? 9.696 14.140 6.538 1.00 89.12 109 LEU A N 1
ATOM 910 C CA . LEU A 1 109 ? 8.615 15.017 7.004 1.00 89.12 109 LEU A CA 1
ATOM 911 C C . LEU A 1 109 ? 9.122 16.287 7.709 1.00 89.12 109 LEU A C 1
ATOM 913 O O . LEU A 1 109 ? 8.348 17.239 7.838 1.00 89.12 109 LEU A O 1
ATOM 917 N N . GLU A 1 110 ? 10.370 16.295 8.182 1.00 87.38 110 GLU A N 1
ATOM 918 C CA . GLU A 1 110 ? 11.043 17.461 8.769 1.00 87.38 110 GLU A CA 1
ATOM 919 C C . GLU A 1 110 ? 11.747 18.321 7.709 1.00 87.38 110 GLU A C 1
ATOM 921 O O . GLU A 1 110 ? 11.732 19.547 7.811 1.00 87.38 110 GLU A O 1
ATOM 926 N N . GLU A 1 111 ? 12.332 17.698 6.682 1.00 81.12 111 GLU A N 1
ATOM 927 C CA . GLU A 1 111 ? 13.122 18.385 5.653 1.00 81.12 111 GLU A CA 1
ATOM 928 C C . GLU A 1 111 ? 12.283 19.118 4.593 1.00 81.12 111 GLU A C 1
ATOM 930 O O . GLU A 1 111 ? 12.756 20.095 4.007 1.00 81.12 111 GLU A O 1
ATOM 935 N N . VAL A 1 112 ? 11.055 18.668 4.315 1.00 76.00 112 VAL A N 1
ATOM 936 C CA . VAL A 1 112 ? 10.250 19.197 3.200 1.00 76.00 112 VAL A CA 1
ATOM 937 C C . VAL A 1 112 ? 9.224 20.232 3.672 1.00 76.00 112 VAL A C 1
ATOM 939 O O . VAL A 1 112 ? 8.489 20.010 4.636 1.00 76.00 112 VAL A O 1
ATOM 942 N N . SER A 1 113 ? 9.115 21.352 2.943 1.00 75.75 113 SER A N 1
ATOM 943 C CA . SER A 1 113 ? 8.001 22.295 3.107 1.00 75.75 113 SER A CA 1
ATOM 944 C C . SER A 1 113 ? 6.694 21.583 2.772 1.00 75.75 113 SER A C 1
ATOM 946 O O . SER A 1 113 ? 6.456 21.141 1.647 1.00 75.75 113 SER A O 1
ATOM 948 N N . LYS A 1 114 ? 5.828 21.455 3.777 1.00 72.69 114 LYS A N 1
ATOM 949 C CA . LYS A 1 114 ? 4.548 20.757 3.630 1.00 72.69 114 LYS A CA 1
ATOM 950 C C . LYS A 1 114 ? 3.625 21.458 2.636 1.00 72.69 114 LYS A C 1
ATOM 952 O O . LYS A 1 114 ? 2.772 20.797 2.061 1.00 72.69 114 LYS A O 1
ATOM 957 N N . GLU A 1 115 ? 3.811 22.760 2.406 1.00 68.00 115 GLU A N 1
ATOM 958 C CA . GLU A 1 115 ? 3.048 23.517 1.411 1.00 68.00 115 GLU A CA 1
ATOM 959 C C . GLU A 1 115 ? 3.348 23.096 -0.041 1.00 68.00 115 GLU A C 1
ATOM 961 O O . GLU A 1 115 ? 2.535 23.348 -0.928 1.00 68.00 115 GLU A O 1
ATOM 966 N N . GLU A 1 116 ? 4.487 22.441 -0.294 1.00 76.06 116 GLU A N 1
ATOM 967 C CA . GLU A 1 116 ? 4.898 21.991 -1.632 1.00 76.06 116 GLU A CA 1
ATOM 968 C C . GLU A 1 116 ? 4.440 20.561 -1.962 1.00 76.06 116 GLU A C 1
ATOM 970 O O . GLU A 1 116 ? 4.537 20.123 -3.113 1.00 76.06 116 GLU A O 1
ATOM 975 N N . ILE A 1 117 ? 3.934 19.820 -0.970 1.00 79.56 117 ILE A N 1
ATOM 976 C CA . ILE A 1 117 ? 3.481 18.437 -1.133 1.00 79.56 117 ILE A CA 1
ATOM 977 C C . ILE A 1 117 ? 1.957 18.411 -1.267 1.00 79.56 117 ILE A C 1
ATOM 979 O O . ILE A 1 117 ? 1.227 19.063 -0.525 1.00 79.56 117 ILE A O 1
ATOM 983 N N . GLU A 1 118 ? 1.460 17.600 -2.199 1.00 87.06 118 GLU A N 1
ATOM 984 C CA . GLU A 1 118 ? 0.033 17.302 -2.308 1.00 87.06 118 GLU A CA 1
ATOM 985 C C . GLU A 1 118 ? -0.519 16.765 -0.972 1.00 87.06 118 GLU A C 1
ATOM 987 O O . GLU A 1 118 ? 0.023 15.814 -0.407 1.00 87.06 118 GLU A O 1
ATOM 992 N N . ALA A 1 119 ? -1.611 17.351 -0.473 1.00 88.31 119 ALA A N 1
ATOM 993 C CA . ALA A 1 119 ? -2.162 17.026 0.846 1.00 88.31 119 ALA A CA 1
ATOM 994 C C . ALA A 1 119 ? -2.482 15.526 1.009 1.00 88.31 119 ALA A C 1
ATOM 996 O O . ALA A 1 119 ? -2.061 14.905 1.983 1.00 88.31 119 ALA A O 1
ATOM 997 N N . ASP A 1 120 ? -3.092 14.897 0.001 1.00 88.25 120 ASP A N 1
ATOM 998 C CA . ASP A 1 120 ? -3.375 13.453 0.013 1.00 88.25 120 ASP A CA 1
ATOM 999 C C . ASP A 1 120 ? -2.096 12.600 0.105 1.00 88.25 120 ASP A C 1
ATOM 1001 O O . ASP A 1 120 ? -2.091 11.521 0.709 1.00 88.25 120 ASP A O 1
ATOM 1005 N N . LEU A 1 121 ? -0.985 13.081 -0.462 1.00 89.44 121 LEU A N 1
ATOM 1006 C CA . LEU A 1 121 ? 0.303 12.409 -0.347 1.00 89.44 121 LEU A CA 1
ATOM 1007 C C . LEU A 1 121 ? 0.878 12.554 1.067 1.00 89.44 121 LEU A C 1
ATOM 1009 O O . LEU A 1 121 ? 1.394 11.573 1.600 1.00 89.44 121 LEU A O 1
ATOM 1013 N N . LEU A 1 122 ? 0.732 13.720 1.708 1.00 91.38 122 LEU A N 1
ATOM 1014 C CA . LEU A 1 122 ? 1.071 13.894 3.127 1.00 91.38 122 LEU A CA 1
ATOM 1015 C C . LEU A 1 122 ? 0.232 12.981 4.022 1.00 91.38 122 LEU A C 1
ATOM 1017 O O . LEU A 1 122 ? 0.791 12.309 4.889 1.00 91.38 122 LEU A O 1
ATOM 1021 N N . ALA A 1 123 ? -1.079 12.906 3.786 1.00 93.25 123 ALA A N 1
ATOM 1022 C CA . ALA A 1 123 ? -1.978 12.018 4.517 1.00 93.25 123 ALA A CA 1
ATOM 1023 C C . ALA A 1 123 ? -1.519 10.556 4.416 1.00 93.25 123 ALA A C 1
ATOM 1025 O O . ALA A 1 123 ? -1.401 9.864 5.432 1.00 93.25 123 ALA A O 1
ATOM 1026 N N . LYS A 1 124 ? -1.171 10.096 3.203 1.00 92.31 124 LYS A N 1
ATOM 1027 C CA . LYS A 1 124 ? -0.628 8.747 2.987 1.00 92.31 124 LYS A CA 1
ATOM 1028 C C . LYS A 1 124 ? 0.698 8.535 3.727 1.00 92.31 124 LYS A C 1
ATOM 1030 O O . LYS A 1 124 ? 0.875 7.497 4.369 1.00 92.31 124 LYS A O 1
ATOM 1035 N N . THR A 1 125 ? 1.621 9.491 3.662 1.00 93.06 125 THR A N 1
ATOM 1036 C CA . THR A 1 125 ? 2.923 9.405 4.342 1.00 93.06 125 THR A CA 1
ATOM 1037 C C . THR A 1 125 ? 2.751 9.329 5.860 1.00 93.06 125 THR A C 1
ATOM 1039 O O . THR A 1 125 ? 3.325 8.443 6.495 1.00 93.06 125 THR A O 1
ATOM 1042 N N . TYR A 1 126 ? 1.900 10.178 6.445 1.00 95.00 126 TYR A N 1
ATOM 1043 C CA . TYR A 1 126 ? 1.585 10.113 7.872 1.00 95.00 126 TYR A CA 1
ATOM 1044 C C . TYR A 1 126 ? 0.947 8.781 8.253 1.00 95.00 126 TYR A C 1
ATOM 1046 O O . TYR A 1 126 ? 1.380 8.165 9.223 1.00 95.00 126 TYR A O 1
ATOM 1054 N N . PHE A 1 127 ? -0.011 8.278 7.475 1.00 95.62 127 PHE A N 1
ATOM 1055 C CA . PHE A 1 127 ? -0.619 6.980 7.763 1.00 95.62 127 PHE A CA 1
ATOM 1056 C C . PHE A 1 127 ? 0.376 5.808 7.633 1.00 95.62 127 PHE A C 1
ATOM 1058 O O . PHE A 1 127 ? 0.305 4.837 8.385 1.00 95.62 127 PHE A O 1
ATOM 1065 N N . THR A 1 128 ? 1.364 5.910 6.741 1.00 94.94 128 THR A N 1
ATOM 1066 C CA . THR A 1 128 ? 2.465 4.931 6.657 1.00 94.94 128 THR A CA 1
ATOM 1067 C C . THR A 1 128 ? 3.304 4.943 7.942 1.00 94.94 128 THR A C 1
ATOM 1069 O O . THR A 1 128 ? 3.631 3.885 8.482 1.00 94.94 128 THR A O 1
ATOM 1072 N N . LEU A 1 129 ? 3.576 6.129 8.501 1.00 95.94 129 LEU A N 1
ATOM 1073 C CA . LEU A 1 129 ? 4.240 6.267 9.801 1.00 95.94 129 LEU A CA 1
ATOM 1074 C C . LEU A 1 129 ? 3.377 5.714 10.949 1.00 95.94 129 LEU A C 1
ATOM 1076 O O . LEU A 1 129 ? 3.904 5.049 11.836 1.00 95.94 129 LEU A O 1
ATOM 1080 N N . VAL A 1 130 ? 2.057 5.917 10.913 1.00 96.81 130 VAL A N 1
ATOM 1081 C CA . VAL A 1 130 ? 1.113 5.317 11.875 1.00 96.81 130 VAL A CA 1
ATOM 1082 C C . VAL A 1 130 ? 1.227 3.793 11.867 1.00 96.81 130 VAL A C 1
ATOM 1084 O O . VAL A 1 130 ? 1.407 3.197 12.927 1.00 96.81 130 VAL A O 1
ATOM 1087 N N . ARG A 1 131 ? 1.193 3.156 10.689 1.00 95.00 131 ARG A N 1
ATOM 1088 C CA . ARG A 1 131 ? 1.365 1.696 10.556 1.00 95.00 131 ARG A CA 1
ATOM 1089 C C . ARG A 1 131 ? 2.689 1.227 11.162 1.00 95.00 131 ARG A C 1
ATOM 1091 O O . ARG A 1 131 ? 2.695 0.291 11.953 1.00 95.00 131 ARG A O 1
ATOM 1098 N N . CYS A 1 132 ? 3.780 1.927 10.859 1.00 94.94 132 CYS A N 1
ATOM 1099 C CA . CYS A 1 132 ? 5.103 1.664 11.427 1.00 94.94 132 CYS A CA 1
ATOM 1100 C C . CYS A 1 132 ? 5.100 1.722 12.973 1.00 94.94 132 CYS A C 1
ATOM 1102 O O . CYS A 1 132 ? 5.578 0.804 13.642 1.00 94.94 132 CYS A O 1
ATOM 1104 N N . LEU A 1 133 ? 4.491 2.755 13.561 1.00 95.88 133 LEU A N 1
ATOM 1105 C CA . LEU A 1 133 ? 4.395 2.919 15.016 1.00 95.88 133 LEU A CA 1
ATOM 1106 C C . LEU A 1 133 ? 3.529 1.839 15.682 1.00 95.88 133 LEU A C 1
ATOM 1108 O O . LEU A 1 133 ? 3.874 1.363 16.767 1.00 95.88 133 LEU A O 1
ATOM 1112 N N . LEU A 1 134 ? 2.440 1.415 15.033 1.00 95.75 134 LEU A N 1
ATOM 1113 C CA . LEU A 1 134 ? 1.572 0.337 15.521 1.00 95.75 134 LEU A CA 1
ATOM 1114 C C . LEU A 1 134 ? 2.281 -1.024 15.538 1.00 95.75 134 LEU A C 1
ATOM 1116 O O . LEU A 1 134 ? 2.103 -1.787 16.492 1.00 95.75 134 LEU A O 1
ATOM 1120 N N . GLU A 1 135 ? 3.128 -1.318 14.546 1.00 92.44 135 GLU A N 1
ATOM 1121 C CA . GLU A 1 135 ? 3.983 -2.517 14.555 1.00 92.44 135 GLU A CA 1
ATOM 1122 C C . GLU A 1 135 ? 4.938 -2.518 15.759 1.00 92.44 135 GLU A C 1
ATOM 1124 O O . GLU A 1 135 ? 5.161 -3.553 16.389 1.00 92.44 135 GLU A O 1
ATOM 1129 N N . MET A 1 136 ? 5.429 -1.341 16.157 1.00 94.44 136 MET A N 1
ATOM 1130 C CA . MET A 1 136 ? 6.268 -1.154 17.348 1.00 94.44 136 MET A CA 1
ATOM 1131 C C . MET A 1 136 ? 5.483 -1.018 18.663 1.00 94.44 136 MET A C 1
ATOM 1133 O O . MET A 1 136 ? 6.095 -0.797 19.708 1.00 94.44 136 MET A O 1
ATOM 1137 N N . LYS A 1 137 ? 4.147 -1.131 18.640 1.00 95.56 137 LYS A N 1
ATOM 1138 C CA . LYS A 1 137 ? 3.259 -0.938 19.807 1.00 95.56 137 LYS A CA 1
ATOM 1139 C C . LYS A 1 137 ? 3.354 0.451 20.455 1.00 95.56 137 LYS A C 1
ATOM 1141 O O . LYS A 1 137 ? 3.030 0.620 21.630 1.00 95.56 137 LYS A O 1
ATOM 1146 N N . ARG A 1 138 ? 3.754 1.469 19.688 1.00 96.94 138 ARG A N 1
ATOM 1147 C CA . ARG A 1 138 ? 3.825 2.876 20.121 1.00 96.94 138 ARG A CA 1
ATOM 1148 C C . ARG A 1 138 ? 2.495 3.578 19.856 1.00 96.94 138 ARG A C 1
ATOM 1150 O O . ARG A 1 138 ? 2.394 4.478 19.026 1.00 96.94 138 ARG A O 1
ATOM 1157 N N . ASN A 1 139 ? 1.463 3.120 20.560 1.00 96.31 139 ASN A N 1
ATOM 1158 C CA . ASN A 1 139 ? 0.068 3.479 20.289 1.00 96.31 139 ASN A CA 1
ATOM 1159 C C . ASN A 1 139 ? -0.212 4.981 20.460 1.00 96.31 139 ASN A C 1
ATOM 1161 O O . ASN A 1 139 ? -0.896 5.569 19.630 1.00 96.31 139 ASN A O 1
ATOM 1165 N N . GLU A 1 140 ? 0.340 5.620 21.495 1.00 95.88 140 GLU A N 1
ATOM 1166 C CA . GLU A 1 140 ? 0.131 7.055 21.743 1.00 95.88 140 GLU A CA 1
ATOM 1167 C C . GLU A 1 140 ? 0.673 7.917 20.596 1.00 95.88 140 GLU A C 1
ATOM 1169 O O . GLU A 1 140 ? -0.013 8.807 20.097 1.00 95.88 140 GLU A O 1
ATOM 1174 N N . GLU A 1 141 ? 1.880 7.611 20.114 1.00 96.62 141 GLU A N 1
ATOM 1175 C CA . GLU A 1 141 ? 2.453 8.304 18.959 1.00 96.62 141 GLU A CA 1
ATOM 1176 C C . GLU A 1 141 ? 1.669 8.012 17.680 1.00 96.62 141 GLU A C 1
ATOM 1178 O O . GLU A 1 141 ? 1.434 8.924 16.887 1.00 96.62 141 GLU A O 1
ATOM 1183 N N . ALA A 1 142 ? 1.225 6.767 17.487 1.00 97.56 142 ALA A N 1
ATOM 1184 C CA . ALA A 1 142 ? 0.396 6.398 16.346 1.00 97.56 142 ALA A CA 1
ATOM 1185 C C . ALA A 1 142 ? -0.895 7.232 16.295 1.00 97.56 142 ALA A C 1
ATOM 1187 O O . ALA A 1 142 ? -1.255 7.723 15.230 1.00 97.56 142 ALA A O 1
ATOM 1188 N N . LEU A 1 143 ? -1.548 7.476 17.436 1.00 96.88 143 LEU A N 1
ATOM 1189 C CA . LEU A 1 143 ? -2.739 8.329 17.512 1.00 96.88 143 LEU A CA 1
ATOM 1190 C C . LEU A 1 143 ? -2.438 9.785 17.122 1.00 96.88 143 LEU A C 1
ATOM 1192 O O . LEU A 1 143 ? -3.197 10.380 16.358 1.00 96.88 143 LEU A O 1
ATOM 1196 N N . ILE A 1 144 ? -1.312 10.343 17.579 1.00 96.75 144 ILE A N 1
ATOM 1197 C CA . ILE A 1 144 ? -0.888 11.709 17.221 1.00 96.75 144 ILE A CA 1
ATOM 1198 C C . ILE A 1 144 ? -0.664 11.833 15.709 1.00 96.75 144 ILE A C 1
ATOM 1200 O O . ILE A 1 144 ? -1.097 12.801 15.083 1.00 96.75 144 ILE A O 1
ATOM 1204 N N . TYR A 1 145 ? 0.019 10.864 15.096 1.00 97.00 145 TYR A N 1
ATOM 1205 C CA . TYR A 1 145 ? 0.258 10.892 13.652 1.00 97.00 145 TYR A CA 1
ATOM 1206 C C . TYR A 1 145 ? -0.987 10.545 12.832 1.00 97.00 145 TYR A C 1
ATOM 1208 O O . TYR A 1 145 ? -1.107 11.024 11.707 1.00 97.00 145 TYR A O 1
ATOM 1216 N N . MET A 1 146 ? -1.938 9.793 13.389 1.00 97.94 146 MET A N 1
ATOM 1217 C CA . MET A 1 146 ? -3.223 9.531 12.744 1.00 97.94 146 MET A CA 1
ATOM 1218 C C . MET A 1 146 ? -4.059 10.809 12.624 1.00 97.94 146 MET A C 1
ATOM 1220 O O . MET A 1 146 ? -4.614 11.068 11.560 1.00 97.94 146 MET A O 1
ATOM 1224 N N . GLN A 1 147 ? -4.063 11.662 13.653 1.00 97.25 147 GLN A N 1
ATOM 1225 C CA . GLN A 1 147 ? -4.705 12.982 13.580 1.00 97.25 147 GLN A CA 1
ATOM 1226 C C . GLN A 1 147 ? -4.103 13.849 12.468 1.00 97.25 147 GLN A C 1
ATOM 1228 O O . GLN A 1 147 ? -4.833 14.502 11.730 1.00 97.25 147 GLN A O 1
ATOM 1233 N N . LYS A 1 148 ? -2.775 13.808 12.291 1.00 95.38 148 LYS A N 1
ATOM 1234 C CA . LYS A 1 148 ? -2.117 14.493 11.166 1.00 95.38 148 LYS A CA 1
ATOM 1235 C C . LYS A 1 148 ? -2.518 13.885 9.824 1.00 95.38 148 LYS A C 1
ATOM 1237 O O . LYS A 1 148 ? -2.753 14.616 8.872 1.00 95.38 148 LYS A O 1
ATOM 1242 N N . ALA A 1 149 ? -2.603 12.559 9.726 1.00 95.62 149 ALA A N 1
ATOM 1243 C CA . ALA A 1 149 ? -3.046 11.904 8.498 1.00 95.62 149 ALA A CA 1
ATOM 1244 C C . ALA A 1 149 ? -4.468 12.340 8.103 1.00 95.62 149 ALA A C 1
ATOM 1246 O O . ALA A 1 149 ? -4.725 12.576 6.927 1.00 95.62 149 ALA A O 1
ATOM 1247 N N . GLU A 1 150 ? -5.365 12.481 9.079 1.00 96.44 150 GLU A N 1
ATOM 1248 C CA . GLU A 1 150 ? -6.720 12.996 8.879 1.00 96.44 150 GLU A CA 1
ATOM 1249 C C . GLU A 1 150 ? -6.736 14.473 8.466 1.00 96.44 150 GLU A C 1
ATOM 1251 O O . GLU A 1 150 ? -7.423 14.812 7.508 1.00 96.44 150 GLU A O 1
ATOM 1256 N N . GLU A 1 151 ? -5.943 15.331 9.118 1.00 95.12 151 GLU A N 1
ATOM 1257 C CA . GLU A 1 151 ? -5.849 16.770 8.815 1.00 95.12 151 GLU A CA 1
ATOM 1258 C C . GLU A 1 151 ? -5.536 17.047 7.336 1.00 95.12 151 GLU A C 1
ATOM 1260 O O . GLU A 1 151 ? -6.094 17.967 6.739 1.00 95.12 151 GLU A O 1
ATOM 1265 N N . TYR A 1 152 ? -4.659 16.237 6.738 1.00 93.50 152 TYR A N 1
ATOM 1266 C CA . TYR A 1 152 ? -4.255 16.386 5.339 1.00 93.50 152 TYR A CA 1
ATOM 1267 C C . TYR A 1 152 ? -5.101 15.566 4.354 1.00 93.50 152 TYR A C 1
ATOM 1269 O O . TYR A 1 152 ? -4.901 15.681 3.145 1.00 93.50 152 TYR A O 1
ATOM 1277 N N . SER A 1 153 ? -6.023 14.724 4.825 1.00 92.56 153 SER A N 1
ATOM 1278 C CA . SER A 1 153 ? -6.815 13.856 3.951 1.00 92.56 153 SER A CA 1
ATOM 1279 C C . SER A 1 153 ? -7.973 14.622 3.319 1.00 92.56 153 SER A C 1
ATOM 1281 O O . SER A 1 153 ? -8.815 15.184 4.016 1.00 92.56 153 SER A O 1
ATOM 1283 N N . SER A 1 154 ? -8.090 14.576 1.990 1.00 90.81 154 SER A N 1
ATOM 1284 C CA . SER A 1 154 ? -9.292 15.067 1.298 1.00 90.81 154 SER A CA 1
ATOM 1285 C C . SER A 1 154 ? -10.473 14.088 1.349 1.00 90.81 154 SER A C 1
ATOM 1287 O O . SER A 1 154 ? -11.594 14.446 0.983 1.00 90.81 154 SER A O 1
ATOM 1289 N N . ARG A 1 155 ? -10.228 12.848 1.790 1.00 90.44 155 ARG A N 1
ATOM 1290 C CA . ARG A 1 155 ? -11.201 11.747 1.825 1.00 90.44 155 ARG A CA 1
ATOM 1291 C C . ARG A 1 155 ? -11.537 11.352 3.249 1.00 90.44 155 ARG A C 1
ATOM 1293 O O . ARG A 1 155 ? -10.736 11.557 4.163 1.00 90.44 155 ARG A O 1
ATOM 1300 N N . ALA A 1 156 ? -12.680 10.694 3.416 1.00 92.81 156 ALA A N 1
ATOM 1301 C CA . ALA A 1 156 ? -13.020 10.070 4.685 1.00 92.81 156 ALA A CA 1
ATOM 1302 C C . ALA A 1 156 ? -11.962 9.026 5.093 1.00 92.81 156 ALA A C 1
ATOM 1304 O O . ALA A 1 156 ? -11.474 8.255 4.266 1.00 92.81 156 ALA A O 1
ATOM 1305 N N . VAL A 1 157 ? -11.619 9.007 6.382 1.00 95.75 157 VAL A N 1
ATOM 1306 C CA . VAL A 1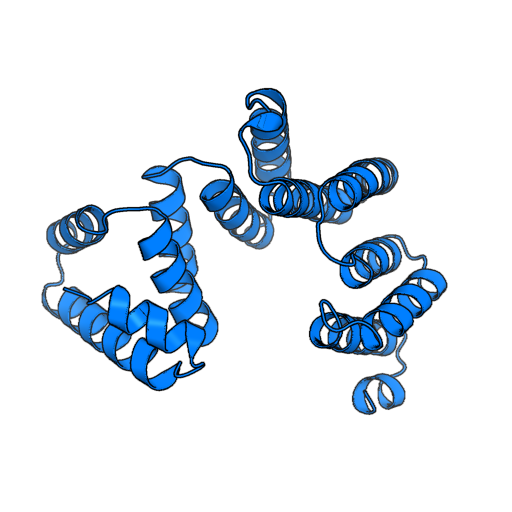 157 ? -10.546 8.170 6.952 1.00 95.75 157 VAL A CA 1
ATOM 1307 C C . VAL A 1 157 ? -11.070 7.095 7.913 1.00 95.75 157 VAL A C 1
ATOM 1309 O O . VAL A 1 157 ? -10.334 6.616 8.774 1.00 95.75 157 VAL A O 1
ATOM 1312 N N . PHE A 1 158 ? -12.339 6.702 7.773 1.00 97.44 158 PHE A N 1
ATOM 1313 C CA . PHE A 1 158 ? -12.985 5.675 8.601 1.00 97.44 158 PHE A CA 1
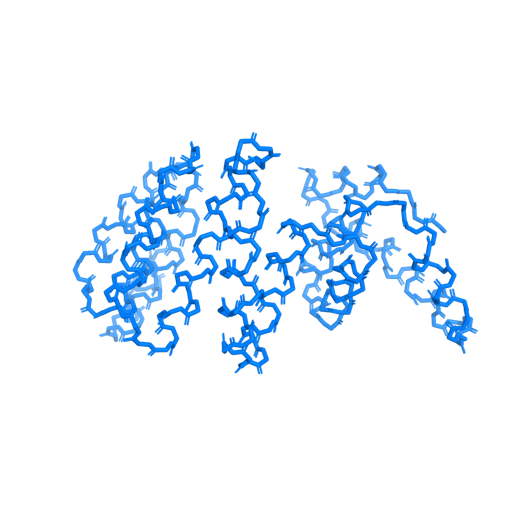ATOM 1314 C C . PHE A 1 158 ? -12.226 4.338 8.590 1.00 97.44 158 PHE A C 1
ATOM 1316 O O . PHE A 1 158 ? -12.014 3.721 9.630 1.00 97.44 158 PHE A O 1
ATOM 1323 N N . ASP A 1 159 ? -11.750 3.918 7.417 1.00 96.50 159 ASP A N 1
ATOM 1324 C CA . ASP A 1 159 ? -10.876 2.756 7.229 1.00 96.50 159 ASP A CA 1
ATOM 1325 C C . ASP A 1 159 ? -9.599 2.846 8.079 1.00 96.50 159 ASP A C 1
ATOM 1327 O O . ASP A 1 159 ? -9.195 1.878 8.721 1.00 96.50 159 ASP A O 1
ATOM 1331 N N . LYS A 1 160 ? -8.977 4.026 8.117 1.00 97.19 160 LYS A N 1
ATOM 1332 C CA . LYS A 1 160 ? -7.704 4.265 8.806 1.00 97.19 160 LYS A CA 1
ATOM 1333 C C . LYS A 1 160 ? -7.889 4.357 10.313 1.00 97.19 160 LYS A C 1
ATOM 1335 O O . LYS A 1 160 ? -7.126 3.731 11.043 1.00 97.19 160 LYS A O 1
ATOM 1340 N N . TRP A 1 161 ? -8.910 5.070 10.789 1.00 98.19 161 TRP A N 1
ATOM 1341 C CA . TRP A 1 161 ? -9.242 5.100 12.216 1.00 98.19 161 TRP A CA 1
ATOM 1342 C C . TRP A 1 161 ? -9.643 3.719 12.726 1.00 98.19 161 TRP A C 1
ATOM 1344 O O . TRP A 1 161 ? -9.131 3.281 13.756 1.00 98.19 161 TRP A O 1
ATOM 1354 N N . GLY A 1 162 ? -10.478 2.996 11.976 1.00 97.75 162 GLY A N 1
ATOM 1355 C CA . GLY A 1 162 ? -10.831 1.621 12.309 1.00 97.75 162 GLY A CA 1
ATOM 1356 C C . GLY A 1 162 ? -9.605 0.707 12.368 1.00 97.75 162 GLY A C 1
ATOM 1357 O O . GLY A 1 162 ? -9.458 -0.059 13.318 1.00 97.75 162 GLY A O 1
ATOM 1358 N N . TYR A 1 163 ? -8.668 0.843 11.420 1.00 97.12 163 TYR A N 1
ATOM 1359 C CA . TYR A 1 163 ? -7.389 0.128 11.450 1.00 97.12 163 TYR A CA 1
ATOM 1360 C C . TYR A 1 163 ? -6.592 0.447 12.722 1.00 97.12 163 TYR A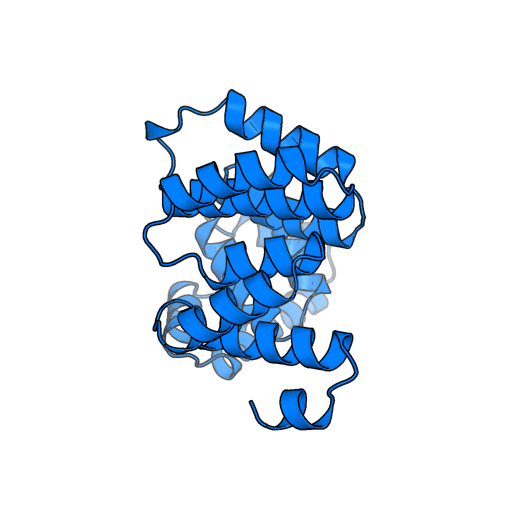 C 1
ATOM 1362 O O . TYR A 1 163 ? -6.145 -0.467 13.411 1.00 97.12 163 TYR A O 1
ATOM 1370 N N . VAL A 1 164 ? -6.445 1.726 13.082 1.00 98.06 164 VAL A N 1
ATOM 1371 C CA . VAL A 1 164 ? -5.737 2.120 14.310 1.00 98.06 164 VAL A CA 1
ATOM 1372 C C . VAL A 1 164 ? -6.378 1.469 15.535 1.00 98.06 164 VAL A C 1
ATOM 1374 O O . VAL A 1 164 ? -5.680 0.783 16.279 1.00 98.06 164 VAL A O 1
ATOM 1377 N N . TYR A 1 165 ? -7.696 1.593 15.701 1.00 97.94 165 TYR A N 1
ATOM 1378 C CA . TYR A 1 165 ? -8.409 1.016 16.843 1.00 97.94 165 TYR A CA 1
ATOM 1379 C C . TYR A 1 165 ? -8.330 -0.511 16.897 1.00 97.94 165 TYR A C 1
ATOM 1381 O O . TYR A 1 165 ? -8.134 -1.089 17.967 1.00 97.94 165 TYR A O 1
ATOM 1389 N N . MET A 1 166 ? -8.399 -1.183 15.745 1.00 96.25 166 MET A N 1
ATOM 1390 C CA . MET A 1 166 ? -8.227 -2.632 15.668 1.00 96.25 166 MET A CA 1
ATOM 1391 C C . MET A 1 166 ? -6.849 -3.054 16.199 1.00 96.25 166 MET A C 1
ATOM 1393 O O . MET A 1 166 ? -6.747 -4.021 16.955 1.00 96.25 166 MET A O 1
ATOM 1397 N 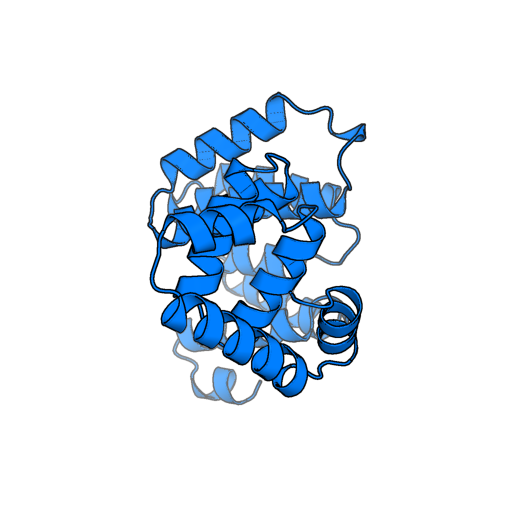N . HIS A 1 167 ? -5.795 -2.309 15.852 1.00 95.12 167 HIS A N 1
ATOM 1398 C CA . HIS A 1 167 ? -4.420 -2.594 16.269 1.00 95.12 167 HIS A CA 1
ATOM 1399 C C . HIS A 1 167 ? -4.097 -2.155 17.708 1.00 95.12 167 HIS A C 1
ATOM 1401 O O . HIS A 1 167 ? -3.195 -2.739 18.320 1.00 95.12 167 HIS A O 1
ATOM 1407 N N . THR A 1 168 ? -4.819 -1.176 18.268 1.00 95.12 168 THR A N 1
ATOM 1408 C CA . THR A 1 168 ? -4.696 -0.780 19.684 1.00 95.12 168 THR A CA 1
ATOM 1409 C C . THR A 1 168 ? -5.554 -1.624 20.630 1.00 95.12 168 THR A C 1
ATOM 1411 O O . THR A 1 168 ? -5.339 -1.570 21.840 1.00 95.12 168 THR A O 1
ATOM 1414 N N . GLY A 1 169 ? -6.461 -2.451 20.100 1.00 93.38 169 GLY A N 1
ATOM 1415 C CA . GLY A 1 169 ? -7.344 -3.324 20.883 1.00 93.38 169 GLY A CA 1
ATOM 1416 C C . GLY A 1 169 ? -8.698 -2.702 21.234 1.00 93.38 169 GLY A C 1
ATOM 1417 O O . GLY A 1 169 ? -9.460 -3.288 21.995 1.00 93.38 169 GLY A O 1
ATOM 1418 N N . GLU A 1 170 ? -9.018 -1.537 20.677 1.00 96.19 170 GLU A N 1
ATOM 1419 C CA . GLU A 1 170 ? -10.293 -0.834 20.852 1.00 96.19 170 GLU A CA 1
ATOM 1420 C C . GLU A 1 170 ? -11.322 -1.347 19.831 1.00 96.19 170 GLU A C 1
ATOM 1422 O O . GLU A 1 170 ? -11.775 -0.620 18.947 1.00 96.19 170 GLU A O 1
ATOM 1427 N N . TRP A 1 171 ? -11.646 -2.639 19.905 1.00 96.19 171 TRP A N 1
ATOM 1428 C CA . TRP A 1 171 ? -12.380 -3.349 18.854 1.00 96.19 171 TRP A CA 1
ATOM 1429 C C . TRP A 1 171 ? -13.779 -2.799 18.582 1.00 96.19 171 TRP A C 1
ATOM 1431 O O . TRP A 1 171 ? -14.175 -2.733 17.423 1.00 96.19 171 TRP A O 1
ATOM 1441 N N . GLU A 1 172 ? -14.502 -2.348 19.606 1.00 97.38 172 GLU A N 1
ATOM 1442 C CA . GLU A 1 172 ? -15.827 -1.748 19.431 1.00 97.38 172 GLU A CA 1
ATOM 1443 C C . GLU A 1 172 ? -15.740 -0.455 18.612 1.00 97.38 172 GLU A C 1
ATOM 1445 O O . GLU A 1 172 ? -16.513 -0.251 17.678 1.00 97.38 172 GLU A O 1
ATOM 1450 N N . LYS A 1 173 ? -14.735 0.389 18.887 1.00 98.00 173 LYS A N 1
ATOM 1451 C CA . LYS A 1 173 ? -14.498 1.602 18.092 1.00 98.00 173 LYS A CA 1
ATOM 1452 C C . LYS A 1 173 ? -14.067 1.261 16.673 1.00 98.00 173 LYS A C 1
ATOM 1454 O O . LYS A 1 173 ? -14.443 1.961 15.738 1.00 98.00 173 LYS A O 1
ATOM 1459 N N . ALA A 1 174 ? -13.276 0.203 16.500 1.00 98.12 174 ALA A N 1
ATOM 1460 C CA . ALA A 1 174 ? -12.890 -0.263 15.175 1.00 98.12 174 ALA A CA 1
ATOM 1461 C C . ALA A 1 174 ? -14.120 -0.674 14.352 1.00 98.12 174 ALA A C 1
ATOM 1463 O O . ALA A 1 174 ? -14.271 -0.226 13.217 1.00 98.12 174 ALA A O 1
ATOM 1464 N N . GLU A 1 175 ? -15.022 -1.461 14.945 1.00 98.12 175 GLU A N 1
ATOM 1465 C CA . GLU A 1 175 ? -16.285 -1.874 14.325 1.00 98.12 175 GLU A CA 1
ATOM 1466 C C . GLU A 1 175 ? -17.150 -0.663 13.949 1.00 98.12 175 GLU A C 1
ATOM 1468 O O . GLU A 1 175 ? -17.589 -0.568 12.803 1.00 98.12 175 GLU A O 1
ATOM 1473 N N . GLU A 1 176 ? -17.333 0.299 14.860 1.00 98.19 176 GLU A N 1
ATOM 1474 C CA . GLU A 1 176 ? -18.082 1.535 14.590 1.00 98.19 176 GLU A CA 1
ATOM 1475 C C . GLU A 1 176 ? -17.516 2.307 13.389 1.00 98.19 176 GLU A C 1
ATOM 1477 O O . GLU A 1 176 ? -18.268 2.724 12.502 1.00 98.19 176 GLU A O 1
ATOM 1482 N N . GLN A 1 177 ? -16.190 2.469 13.331 1.00 98.25 177 GLN A N 1
ATOM 1483 C CA . GLN A 1 177 ? -15.524 3.148 12.220 1.00 98.25 177 GLN A CA 1
ATOM 1484 C C . GLN A 1 177 ? -15.703 2.384 10.907 1.00 98.25 177 GLN A C 1
ATOM 1486 O O . GLN A 1 177 ? -16.045 2.986 9.891 1.00 98.25 177 GLN A O 1
ATOM 1491 N N . PHE A 1 178 ? -15.527 1.062 10.899 1.00 98.12 178 PHE A N 1
ATOM 1492 C CA . PHE A 1 178 ? -15.695 0.289 9.671 1.00 98.12 178 PHE A CA 1
ATOM 1493 C C . PHE A 1 178 ? -17.144 0.289 9.174 1.00 98.12 178 PHE A C 1
ATOM 1495 O O . PHE A 1 178 ? -17.358 0.473 7.979 1.00 98.12 178 PHE A O 1
ATOM 1502 N N . ILE A 1 179 ? -18.140 0.185 10.060 1.00 97.62 179 ILE A N 1
ATOM 1503 C CA . ILE A 1 179 ? -19.560 0.293 9.687 1.00 97.62 179 ILE A CA 1
ATOM 1504 C C . ILE A 1 179 ? -19.863 1.669 9.079 1.00 97.62 179 ILE A C 1
ATOM 1506 O O . ILE A 1 179 ? -20.553 1.750 8.061 1.00 97.62 179 ILE A O 1
ATOM 1510 N N . ALA A 1 180 ? -19.329 2.750 9.657 1.00 97.00 180 ALA A N 1
ATOM 1511 C CA . ALA A 1 180 ? -19.460 4.086 9.076 1.00 97.00 180 ALA A CA 1
ATOM 1512 C C . ALA A 1 180 ? -18.795 4.169 7.689 1.00 97.00 180 ALA A C 1
ATOM 1514 O O . ALA A 1 180 ? -19.377 4.717 6.752 1.00 97.00 180 ALA A O 1
ATOM 1515 N N . GLY A 1 181 ? -17.612 3.568 7.536 1.00 96.75 181 GLY A N 1
ATOM 1516 C CA . GLY A 1 181 ? -16.880 3.521 6.272 1.00 96.75 181 GLY A CA 1
ATOM 1517 C C . GLY A 1 181 ? -17.583 2.726 5.169 1.00 96.75 181 GLY A C 1
ATOM 1518 O O . GLY A 1 181 ? -17.556 3.148 4.018 1.00 96.75 181 GLY A O 1
ATOM 1519 N N . MET A 1 182 ? -18.308 1.652 5.504 1.00 96.00 182 MET A N 1
ATOM 1520 C CA . MET A 1 182 ? -19.146 0.908 4.546 1.00 96.00 182 MET A CA 1
ATOM 1521 C C . MET A 1 182 ? -20.223 1.781 3.887 1.00 96.00 182 MET A C 1
ATOM 1523 O O . MET A 1 182 ? -20.670 1.486 2.787 1.00 96.00 182 MET A O 1
ATOM 1527 N N . GLN A 1 183 ? -20.660 2.854 4.549 1.00 94.50 183 GLN A N 1
ATOM 1528 C CA . GLN A 1 183 ? -21.654 3.783 4.003 1.00 94.50 183 GLN A CA 1
ATOM 1529 C C . GLN A 1 183 ? -21.017 4.932 3.203 1.00 94.50 183 GLN A C 1
ATOM 1531 O O . GLN A 1 183 ? -21.728 5.816 2.719 1.00 94.50 183 GLN A O 1
ATOM 1536 N N . HIS A 1 184 ? -19.686 4.953 3.070 1.00 93.94 184 HIS A N 1
ATOM 1537 C CA . HIS A 1 184 ? -18.946 6.044 2.452 1.00 93.94 184 HIS A CA 1
ATOM 1538 C C . HIS A 1 184 ? -18.165 5.572 1.220 1.00 93.94 184 HIS A C 1
ATOM 1540 O O . HIS A 1 184 ? -17.234 4.777 1.313 1.00 93.94 184 HIS A O 1
ATOM 1546 N N . LYS A 1 185 ? -18.484 6.140 0.051 1.00 91.44 185 LYS A N 1
ATOM 1547 C CA . LYS A 1 185 ? -17.947 5.715 -1.257 1.00 91.44 185 LYS A CA 1
ATOM 1548 C C . LYS A 1 185 ? -16.414 5.634 -1.327 1.00 91.44 185 LYS A C 1
ATOM 1550 O O . LYS A 1 185 ? -15.880 4.801 -2.050 1.00 91.44 185 LYS A O 1
ATOM 1555 N N . ASP A 1 186 ? -15.708 6.504 -0.609 1.00 87.56 186 ASP A N 1
ATOM 1556 C CA . ASP A 1 186 ? -14.237 6.547 -0.641 1.00 87.56 186 ASP A CA 1
ATOM 1557 C C . ASP A 1 186 ? -13.558 5.365 0.062 1.00 87.56 186 ASP A C 1
ATOM 1559 O O . ASP A 1 186 ? -12.395 5.081 -0.229 1.00 87.56 186 ASP A O 1
ATOM 1563 N N . CYS A 1 187 ? -14.250 4.703 0.991 1.00 91.38 187 CYS A N 1
ATOM 1564 C CA . CYS A 1 187 ? -13.680 3.636 1.810 1.00 91.38 187 CYS A CA 1
ATOM 1565 C C . CYS A 1 187 ? -14.578 2.400 1.952 1.00 91.38 187 CYS A C 1
ATOM 1567 O O . CYS A 1 187 ? -14.167 1.464 2.623 1.00 91.38 187 CYS A O 1
ATOM 1569 N N . GLU A 1 188 ? -15.729 2.342 1.275 1.00 94.75 188 GLU A N 1
ATOM 1570 C CA . GLU A 1 188 ? -16.696 1.236 1.337 1.00 94.75 188 GLU A CA 1
ATOM 1571 C C . GLU A 1 188 ? -16.042 -0.148 1.206 1.00 94.75 188 GLU A C 1
ATOM 1573 O O . GLU A 1 188 ? -16.170 -0.984 2.104 1.00 94.75 188 GLU A O 1
ATOM 1578 N N . GLU A 1 189 ? -15.302 -0.384 0.116 1.00 93.25 189 GLU A N 1
ATOM 1579 C CA . GLU A 1 189 ? -14.679 -1.685 -0.167 1.00 93.25 189 GLU A CA 1
ATOM 1580 C C . GLU A 1 189 ? -13.658 -2.068 0.918 1.00 93.25 189 GLU A C 1
ATOM 1582 O O . GLU A 1 189 ? -13.679 -3.180 1.451 1.00 93.25 189 GLU A O 1
ATOM 1587 N N . LEU A 1 190 ? -12.782 -1.128 1.291 1.00 94.62 190 LEU A N 1
ATOM 1588 C CA . LEU A 1 190 ? -11.720 -1.380 2.265 1.00 94.62 190 LEU A CA 1
ATOM 1589 C C . LEU A 1 190 ? -12.271 -1.537 3.688 1.00 94.62 190 LEU A C 1
ATOM 1591 O O . LEU A 1 190 ? -11.821 -2.413 4.422 1.00 94.62 190 LEU A O 1
ATOM 1595 N N . SER A 1 191 ? -13.260 -0.734 4.077 1.00 97.19 191 SER A N 1
ATOM 1596 C CA . SER A 1 191 ? -13.937 -0.841 5.369 1.00 97.19 191 SER A CA 1
ATOM 1597 C C . SER A 1 191 ? -14.722 -2.145 5.491 1.00 97.19 191 SER A C 1
ATOM 1599 O O . SER A 1 191 ? -14.653 -2.779 6.539 1.00 97.19 191 SER A O 1
ATOM 1601 N N . THR A 1 192 ? -15.388 -2.597 4.423 1.00 97.19 192 THR A N 1
ATOM 1602 C CA . THR A 1 192 ? -16.048 -3.916 4.389 1.00 97.19 192 THR A CA 1
ATOM 1603 C C . THR A 1 192 ? -15.028 -5.034 4.608 1.00 97.19 192 THR A C 1
ATOM 1605 O O . THR A 1 192 ? -15.204 -5.894 5.474 1.00 97.19 192 THR A O 1
ATOM 1608 N N . TYR A 1 193 ? -13.906 -4.983 3.884 1.00 96.38 193 TYR A N 1
ATOM 1609 C CA . TYR A 1 193 ? -12.828 -5.956 4.037 1.00 96.38 193 TYR A CA 1
ATOM 1610 C C . TYR A 1 193 ? -12.240 -5.963 5.457 1.00 96.38 193 TYR A C 1
ATOM 1612 O O . TYR A 1 193 ? -12.087 -7.028 6.059 1.00 96.38 193 TYR A O 1
ATOM 1620 N N . LEU A 1 194 ? -11.941 -4.795 6.029 1.00 97.19 194 LEU A N 1
ATOM 1621 C CA . LEU A 1 194 ? -11.377 -4.690 7.378 1.00 97.19 194 LEU A CA 1
ATOM 1622 C C . LEU A 1 194 ? -12.374 -5.104 8.471 1.00 97.19 194 LEU A C 1
ATOM 1624 O O . LEU A 1 194 ? -11.965 -5.736 9.445 1.00 97.19 194 LEU A O 1
ATOM 1628 N N . LEU A 1 195 ? -13.673 -4.848 8.292 1.00 97.56 195 LEU A N 1
ATOM 1629 C CA . LEU A 1 195 ? -14.701 -5.353 9.204 1.00 97.56 195 LEU A CA 1
ATOM 1630 C C . LEU A 1 195 ? -14.761 -6.884 9.181 1.00 97.56 195 LEU A C 1
ATOM 1632 O O . LEU A 1 195 ? -14.848 -7.516 10.235 1.00 97.56 195 LEU A O 1
ATOM 1636 N N . SER A 1 196 ? -14.640 -7.494 7.997 1.00 97.25 196 SER A N 1
ATOM 1637 C CA . SER A 1 196 ? -14.596 -8.955 7.883 1.00 97.25 196 SER A CA 1
ATOM 1638 C C . SER A 1 196 ? -13.395 -9.550 8.630 1.00 97.25 196 SER A C 1
ATOM 1640 O O . SER A 1 196 ? -13.538 -10.548 9.342 1.00 97.25 196 SER A O 1
ATOM 1642 N N . GLN A 1 197 ? -12.228 -8.897 8.559 1.00 96.62 197 GLN A N 1
ATOM 1643 C CA . GLN A 1 197 ? -11.049 -9.277 9.337 1.00 96.62 197 GLN A CA 1
ATOM 1644 C C . GLN A 1 197 ? -11.251 -9.106 10.840 1.00 96.62 197 GLN A C 1
ATOM 1646 O O . GLN A 1 197 ? -10.858 -9.989 11.600 1.00 96.62 197 GLN A O 1
ATOM 1651 N N . LEU A 1 198 ? -11.872 -8.008 11.280 1.00 96.94 198 LEU A N 1
ATOM 1652 C CA . LEU A 1 198 ? -12.161 -7.779 12.695 1.00 96.94 198 LEU A CA 1
ATOM 1653 C C . LEU A 1 198 ? -13.020 -8.916 13.268 1.00 96.94 198 LEU A C 1
ATOM 1655 O O . LEU A 1 198 ? -12.633 -9.529 14.263 1.00 96.94 198 LEU A O 1
ATOM 1659 N N . TYR A 1 199 ? -14.117 -9.274 12.591 1.00 97.12 199 TYR A N 1
ATOM 1660 C CA . TYR A 1 199 ? -14.968 -10.396 13.002 1.00 97.12 199 TYR A CA 1
ATOM 1661 C C . TYR A 1 199 ? -14.229 -11.733 12.976 1.00 97.12 199 TYR A C 1
ATOM 1663 O O . TYR A 1 199 ? -14.370 -12.539 13.898 1.00 97.12 199 TYR A O 1
ATOM 1671 N N . ALA A 1 200 ? -13.399 -11.981 11.961 1.00 95.44 200 ALA A N 1
ATOM 1672 C CA . ALA A 1 200 ? -12.584 -13.190 11.911 1.00 95.44 200 ALA A CA 1
ATOM 1673 C C . ALA A 1 200 ? -11.610 -13.277 13.102 1.00 95.44 200 ALA A C 1
ATOM 1675 O O . ALA A 1 200 ? -11.508 -14.335 13.727 1.00 95.44 200 ALA A O 1
ATOM 1676 N N . ASN A 1 201 ? -10.961 -12.165 13.465 1.00 92.62 201 ASN A N 1
ATOM 1677 C CA . ASN A 1 201 ? -10.040 -12.068 14.603 1.00 92.62 201 ASN A CA 1
ATOM 1678 C C . ASN A 1 201 ? -10.742 -12.271 15.955 1.00 92.62 201 ASN A C 1
ATOM 1680 O O . ASN A 1 201 ? -10.143 -12.817 16.880 1.00 92.62 201 ASN A O 1
ATOM 1684 N N . GLN A 1 202 ? -12.018 -11.895 16.058 1.00 93.56 202 GLN A N 1
ATOM 1685 C CA . GLN A 1 202 ? -12.867 -12.154 17.226 1.00 93.56 202 GLN A CA 1
ATOM 1686 C C . GLN A 1 202 ? -13.417 -13.594 17.277 1.00 93.56 202 GLN A C 1
ATOM 1688 O O . GLN A 1 202 ? -14.076 -13.977 18.242 1.00 93.56 202 GLN A O 1
ATOM 1693 N N . GLY A 1 203 ? -13.145 -14.419 16.259 1.00 94.31 203 GLY A N 1
ATOM 1694 C CA . GLY A 1 203 ? -13.665 -15.785 16.154 1.00 94.31 203 GLY A CA 1
ATOM 1695 C C . GLY A 1 203 ? -15.093 -15.872 15.605 1.00 94.31 203 GLY A C 1
ATOM 1696 O O . GLY A 1 203 ? -15.690 -16.947 15.610 1.00 94.31 203 GLY A O 1
ATOM 1697 N N . GLU A 1 204 ? -15.644 -14.779 15.082 1.00 95.69 204 GLU A N 1
ATOM 1698 C CA . GLU A 1 204 ? -17.006 -14.689 14.556 1.00 95.69 204 GLU A CA 1
ATOM 1699 C C . GLU A 1 204 ? -17.067 -15.016 13.054 1.00 95.69 204 GLU A C 1
ATOM 1701 O O . GLU A 1 204 ? -17.569 -14.239 12.238 1.00 95.69 204 GLU A O 1
ATOM 1706 N N . GLN A 1 205 ? -16.579 -16.198 12.652 1.00 94.62 205 GLN A N 1
ATOM 1707 C CA . GLN A 1 205 ? -16.376 -16.518 11.226 1.00 94.62 205 GLN A CA 1
ATOM 1708 C C . GLN A 1 205 ? -17.655 -16.411 10.379 1.00 94.62 205 GLN A C 1
ATOM 1710 O O . GLN A 1 205 ? -17.597 -16.060 9.204 1.00 94.62 205 GLN A O 1
ATOM 1715 N N . LYS A 1 206 ? -18.825 -16.699 10.964 1.00 95.62 206 LYS A N 1
ATOM 1716 C CA . LYS A 1 206 ? -20.108 -16.579 10.254 1.00 95.62 206 LYS A CA 1
ATOM 1717 C C . LYS A 1 206 ? -20.446 -15.134 9.898 1.00 95.62 206 LYS A C 1
ATOM 1719 O O . LYS A 1 206 ? -20.945 -14.916 8.803 1.00 95.62 206 LYS A O 1
ATOM 1724 N N . ARG A 1 207 ? -20.182 -14.179 10.798 1.00 94.88 207 ARG A N 1
ATOM 1725 C CA . ARG A 1 207 ? -20.401 -12.749 10.532 1.00 94.88 207 ARG A CA 1
ATOM 1726 C C . ARG A 1 207 ? -19.394 -12.241 9.510 1.00 94.88 207 ARG A C 1
ATOM 1728 O O . ARG A 1 207 ? -19.788 -11.554 8.580 1.00 94.88 207 ARG A O 1
ATOM 1735 N N . ALA A 1 208 ? -18.135 -12.667 9.621 1.00 95.12 208 ALA A N 1
ATOM 1736 C CA . ALA A 1 208 ? -17.096 -12.319 8.654 1.00 95.12 208 ALA A CA 1
ATOM 1737 C C . ALA A 1 208 ? -17.453 -12.732 7.211 1.00 95.12 208 ALA A C 1
ATOM 1739 O O . ALA A 1 208 ? -17.239 -11.955 6.293 1.00 95.12 208 ALA A O 1
ATOM 1740 N N . LEU A 1 209 ? -18.025 -13.928 7.013 1.00 94.25 209 LEU A N 1
ATOM 1741 C CA . LEU A 1 209 ? -18.407 -14.448 5.688 1.00 94.25 209 LEU A CA 1
ATOM 1742 C C . LEU A 1 209 ? -19.704 -13.851 5.109 1.00 94.25 209 LEU A C 1
ATOM 1744 O O . LEU A 1 209 ? -20.061 -14.178 3.980 1.00 94.25 209 LEU A O 1
ATOM 1748 N N . GLN A 1 210 ? -20.455 -13.079 5.896 1.00 94.06 210 GLN A N 1
ATOM 1749 C CA . GLN A 1 210 ? -21.734 -12.484 5.487 1.00 94.06 210 GLN A CA 1
ATOM 1750 C C . GLN A 1 210 ? -21.606 -11.041 4.984 1.00 94.06 210 GLN A C 1
ATOM 1752 O O . GLN A 1 210 ? -22.601 -10.499 4.500 1.00 94.06 210 GLN A O 1
ATOM 1757 N N . LEU A 1 211 ? -20.423 -10.443 5.132 1.00 87.69 211 LEU A N 1
ATOM 1758 C CA . LEU A 1 211 ? -20.058 -9.141 4.575 1.00 87.69 211 LEU A CA 1
ATOM 1759 C C . LEU A 1 211 ? -19.631 -9.293 3.114 1.00 87.69 211 LEU A C 1
ATOM 1761 O O . LEU A 1 211 ? -20.014 -8.410 2.320 1.00 87.69 211 LEU A O 1
#

Secondary structure (DSSP, 8-state):
---HHHHHHHHHTT-HHHHHHHHHHHHHHHHHH--HHHHHHHHHH--SHHHHHHHHHHHHHTT-HHHHHHHHHHHHHHS-SHHHHHHHHHHHHHTT-HHHHHHHHHHHHHHS-GGGS-HHHHHHHHHHHHHHHHHTT-HHHHHHHHHHHHHT-SS--HHHHHHHHHHHT-HHHHHHHHHHHHTSTTTHHHHHHHHHHHHHHTT-HHHHTT-

InterPro domains:
  IPR011990 Tetratricopeptide-like helical domain superfamily [G3DSA:1.25.40.10] (71-211)
  IPR011990 Tetratricopeptide-like helical domain superfamily [SSF48452] (120-210)

Foldseek 3Di:
DDDLVVLVVCVVVVVLVVNVVRVVVVVVVCVVVVDPVSVVVVLVPQDALVSLVSVLVSCVVVVVVVVNLVSLVSRCVVYPDLVSLLSPLVSCVVVVVLVVSLVSLVVRVVPDDPVVDQLQSQLSSLLSNLVSCLVVVVLVVSVVSNVSSVVSDPADCLLSQLVSCLSNVVLVSSLVSLVVQCVGPVRNVSSLQVNLVSCVVVVNNVVSVVD